Protein AF-A0A9E7A909-F1 (afdb_monomer)

Foldseek 3Di:
DDPVVLVVLLVVLLVLLVCLLPDPDPVRNLVSLVVNLVSCVVVVLVVLNVLSVVLNPDPDSVVSSVSSVVSNVPRSDSLQQQEEEEEALDPVLVVLLCVLQVVDRSHDDPYYHNALVVVVVCCVVVVGQEYEAEQDGPPHGVLNSLQVCLVPGHHAYEYEYQQQDPPHPVQVSCVVSPHQGYAYHQDCPPDPVSNVVSSVVVNVSRVVRNVVD

Secondary structure (DSSP, 8-state):
--HHHHHHHHHHHHHHHHHHHT-SSHHHHHHHHHHHHHHHHHTT-HHHHHHHHHHHT--SHHHHHHHHHHHHHS--SS---EEEEEE-S-HHHHHHHHHHHTTSTTEEEEEEESSHHHHHHHHHHH--SEEEE-SS-SSS-HHHHHHHHHHH--SEEEEEESS--TT-HHHHHHHHTT-SEEEE----TT-HHHHHHHHHHHHHHHHHHHH--

Mean predicted aligned error: 11.87 Å

Sequence (213 aa):
MDEELLAAFREEFAALCASLAVAEDMPVAQRLLAQLVAMAEGMEMAPLLARLRECQAEESLPALRDAIRALAEDEPTEARPIRTLIVDDSAMMRRLLRGILALDPRFSVVGEAVDGAMGLSAMAELQPDLTLLDLEMPVLDGMGFLAEWALSGHGQVVVVSSAAHPGSPAALEVLRRGAWAAVAKPSGALSPDLAERSGAEILATAREAVGAG

pLDDT: mean 87.67, std 11.71, range [42.94, 98.5]

Structure (mmCIF, N/CA/C/O backbone):
data_AF-A0A9E7A909-F1
#
_entry.id   AF-A0A9E7A909-F1
#
loop_
_atom_site.group_PDB
_atom_site.id
_atom_site.type_symbol
_atom_site.label_atom_id
_atom_site.label_alt_id
_atom_site.label_comp_id
_atom_site.label_asym_id
_atom_site.label_entity_id
_atom_site.label_seq_id
_atom_site.pdbx_PDB_ins_code
_atom_site.Cartn_x
_atom_site.Cartn_y
_atom_site.Cartn_z
_atom_site.occupancy
_atom_site.B_iso_or_equiv
_atom_site.auth_seq_id
_atom_site.auth_comp_id
_atom_site.auth_asym_id
_atom_site.auth_atom_id
_atom_site.pdbx_PDB_model_num
ATOM 1 N N . MET A 1 1 ? -9.289 -14.243 12.141 1.00 61.88 1 MET A N 1
ATOM 2 C CA . MET A 1 1 ? -10.548 -13.982 12.863 1.00 61.88 1 MET A CA 1
ATOM 3 C C . MET A 1 1 ? -11.681 -14.628 12.082 1.00 61.88 1 MET A C 1
ATOM 5 O O . MET A 1 1 ? -11.622 -14.585 10.861 1.00 61.88 1 MET A O 1
ATOM 9 N N . ASP A 1 2 ? -12.630 -15.286 12.747 1.00 73.44 2 ASP A N 1
ATOM 10 C CA . ASP A 1 2 ? -13.808 -15.846 12.065 1.00 73.44 2 ASP A CA 1
ATOM 11 C C . ASP A 1 2 ? -14.809 -14.722 11.732 1.00 73.44 2 ASP A C 1
ATOM 13 O O . ASP A 1 2 ? -14.889 -13.722 12.450 1.00 73.44 2 ASP A O 1
ATOM 17 N N . GLU A 1 3 ? -15.551 -14.872 10.639 1.00 72.44 3 GLU A N 1
ATOM 18 C CA . GLU A 1 3 ? -16.478 -13.883 10.082 1.00 72.44 3 GLU A CA 1
ATOM 19 C C . GLU A 1 3 ? -17.616 -13.547 11.059 1.00 72.44 3 GLU A C 1
ATOM 21 O O . GLU A 1 3 ? -18.027 -12.390 11.165 1.00 72.44 3 GLU A O 1
ATOM 26 N N . GLU A 1 4 ? -18.062 -14.537 11.838 1.00 78.88 4 GLU A N 1
ATOM 27 C CA . GLU A 1 4 ? -19.086 -14.376 12.877 1.00 78.88 4 GLU A CA 1
ATOM 28 C C . GLU A 1 4 ? -18.600 -13.486 14.033 1.00 78.88 4 GLU A C 1
ATOM 30 O O . GLU A 1 4 ? -19.320 -12.595 14.487 1.00 78.88 4 GLU A O 1
ATOM 35 N N 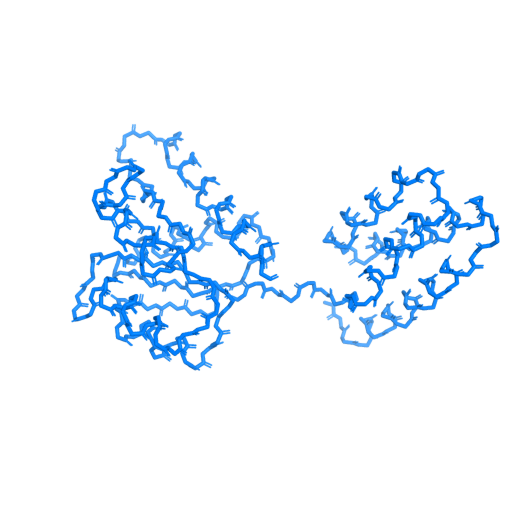. LEU A 1 5 ? -17.345 -13.660 14.461 1.00 81.44 5 LEU A N 1
ATOM 36 C CA . LEU A 1 5 ? -16.744 -12.853 15.526 1.00 81.44 5 LEU A CA 1
ATOM 37 C C . LEU A 1 5 ? -16.568 -11.393 15.085 1.00 81.44 5 LEU A C 1
ATOM 39 O O . LEU A 1 5 ? -16.834 -10.471 15.855 1.00 81.44 5 LEU A O 1
ATOM 43 N N . LEU A 1 6 ? -16.164 -11.178 13.831 1.00 79.50 6 LEU A N 1
ATOM 44 C CA . LEU A 1 6 ? -16.036 -9.838 13.264 1.00 79.50 6 LEU A CA 1
ATOM 45 C C . LEU A 1 6 ? -17.405 -9.156 13.103 1.00 79.50 6 LEU A C 1
ATOM 47 O O . LEU A 1 6 ? -17.522 -7.952 13.324 1.00 79.50 6 LEU A O 1
ATOM 51 N N . ALA A 1 7 ? -18.449 -9.906 12.739 1.00 80.00 7 ALA A N 1
ATOM 52 C CA . ALA A 1 7 ? -19.807 -9.377 12.658 1.00 80.00 7 ALA A CA 1
ATOM 53 C C . ALA A 1 7 ? -20.322 -8.904 14.026 1.00 80.00 7 ALA A C 1
ATOM 55 O O . ALA A 1 7 ? -20.819 -7.783 14.119 1.00 80.00 7 ALA A O 1
ATOM 56 N N . ALA A 1 8 ? -20.128 -9.707 15.077 1.00 85.88 8 ALA A N 1
ATOM 57 C CA . ALA A 1 8 ? -20.493 -9.334 16.443 1.00 85.88 8 ALA A CA 1
ATOM 58 C C . ALA A 1 8 ? -19.740 -8.078 16.914 1.00 85.88 8 ALA A C 1
ATOM 60 O O . ALA A 1 8 ? -20.343 -7.149 17.450 1.00 85.88 8 ALA A O 1
ATOM 61 N N . PHE A 1 9 ? -18.436 -8.006 16.636 1.00 88.81 9 PHE A N 1
ATOM 62 C CA . PHE A 1 9 ? -17.627 -6.830 16.945 1.00 88.81 9 PHE A CA 1
ATOM 63 C C . PHE A 1 9 ? -18.130 -5.563 16.235 1.00 88.81 9 PHE A C 1
ATOM 65 O O . PHE A 1 9 ? -18.232 -4.511 16.864 1.00 88.81 9 PHE A O 1
ATOM 72 N N . ARG A 1 10 ? -18.475 -5.646 14.941 1.00 85.50 10 ARG A N 1
ATOM 73 C CA . ARG A 1 10 ? -19.022 -4.507 14.178 1.00 85.50 10 ARG A CA 1
ATOM 74 C C . ARG A 1 10 ? -20.320 -3.980 14.784 1.00 85.50 10 ARG A C 1
ATOM 76 O O . ARG A 1 10 ? -20.494 -2.766 14.880 1.00 85.50 10 ARG A O 1
ATOM 83 N N . GLU A 1 11 ? -21.217 -4.877 15.182 1.00 87.75 11 GLU A N 1
ATOM 84 C CA . GLU A 1 11 ? -22.499 -4.508 15.786 1.00 87.75 11 GLU A CA 1
ATOM 85 C C . GLU A 1 11 ? -22.295 -3.776 17.120 1.00 87.75 11 GLU A C 1
ATOM 87 O O . GLU A 1 11 ? -22.843 -2.690 17.329 1.00 87.75 11 GLU A O 1
ATOM 92 N N . GLU A 1 12 ? -21.444 -4.321 17.992 1.00 91.88 12 GLU A N 1
ATOM 93 C CA . GLU A 1 12 ? -21.143 -3.719 19.293 1.00 91.88 12 GLU A CA 1
ATOM 94 C C . GLU A 1 12 ? -20.402 -2.377 19.151 1.00 91.88 12 GLU A C 1
ATOM 96 O O . GLU A 1 12 ? -20.739 -1.396 19.821 1.00 91.88 12 GLU A O 1
ATOM 101 N N . PHE A 1 13 ? -19.463 -2.286 18.206 1.00 91.81 13 PHE A N 1
ATOM 102 C CA . PHE A 1 13 ? -18.773 -1.044 17.864 1.00 91.81 13 PHE A CA 1
ATOM 103 C C . PHE A 1 13 ? -19.731 0.053 17.405 1.00 91.81 13 PHE A C 1
ATOM 105 O O . PHE A 1 13 ? -19.696 1.167 17.935 1.00 91.81 13 PHE A O 1
ATOM 112 N N . ALA A 1 14 ? -20.612 -0.255 16.453 1.00 89.31 14 ALA A N 1
ATOM 113 C CA . ALA A 1 14 ? -21.581 0.705 15.940 1.00 89.31 14 ALA A CA 1
ATOM 114 C C . ALA A 1 14 ? -22.512 1.213 17.055 1.00 89.31 14 ALA A C 1
ATOM 116 O O . ALA A 1 14 ? -22.785 2.415 17.138 1.00 89.31 14 ALA A O 1
ATOM 117 N N . ALA A 1 15 ? -22.949 0.327 17.956 1.00 92.00 15 ALA A N 1
ATOM 118 C CA . ALA A 1 15 ? -23.794 0.686 19.092 1.00 92.00 15 ALA A CA 1
ATOM 119 C C . ALA A 1 15 ? -23.091 1.633 20.085 1.00 92.00 15 ALA A C 1
ATOM 121 O O . ALA A 1 15 ? -23.690 2.614 20.548 1.00 92.00 15 ALA A O 1
ATOM 122 N N . LEU A 1 16 ? -21.816 1.381 20.392 1.00 94.50 16 LEU A N 1
ATOM 123 C CA . LEU A 1 16 ? -21.016 2.245 21.263 1.00 94.50 16 LEU A CA 1
ATOM 124 C C . LEU A 1 16 ? -20.749 3.614 20.625 1.00 94.50 16 LEU A C 1
ATOM 126 O O . LEU A 1 16 ? -20.934 4.637 21.288 1.00 94.50 16 LEU A O 1
ATOM 130 N N . CYS A 1 17 ? -20.398 3.657 19.337 1.00 93.00 17 CYS A N 1
ATOM 131 C CA . CYS A 1 17 ? -20.219 4.909 18.598 1.00 93.00 17 CYS A CA 1
ATOM 132 C C . CYS A 1 17 ? -21.507 5.743 18.562 1.00 93.00 17 CYS A C 1
ATOM 134 O O . CYS A 1 17 ? -21.471 6.943 18.838 1.00 93.00 17 CYS A O 1
ATOM 136 N N . ALA A 1 18 ? -22.659 5.114 18.304 1.00 91.44 18 ALA A N 1
ATOM 137 C CA . ALA A 1 18 ? -23.958 5.785 18.332 1.00 91.44 18 ALA A CA 1
ATOM 138 C C . ALA A 1 18 ? -24.285 6.355 19.724 1.00 91.44 18 ALA A C 1
ATOM 140 O O . ALA A 1 18 ? -24.761 7.485 19.836 1.00 91.44 18 ALA A O 1
ATOM 141 N N . SER A 1 19 ? -23.977 5.605 20.786 1.00 95.50 19 SER A N 1
ATOM 142 C CA . SER A 1 19 ? -24.165 6.051 22.173 1.00 95.50 19 SER A CA 1
ATOM 143 C C . SER A 1 19 ? -23.265 7.240 22.519 1.00 95.50 19 SER A C 1
ATOM 145 O O . SER A 1 19 ? -23.697 8.185 23.179 1.00 95.50 19 SER A O 1
ATOM 147 N N . LEU A 1 20 ? -22.018 7.225 22.046 1.00 94.12 20 LEU A N 1
ATOM 148 C CA . LEU A 1 20 ? -21.056 8.299 22.278 1.00 94.12 20 LEU A CA 1
ATOM 149 C C . LEU A 1 20 ? -21.445 9.570 21.510 1.00 94.12 20 LEU A C 1
ATOM 151 O O . LEU A 1 20 ? -21.401 10.666 22.070 1.00 94.12 20 LEU A O 1
ATOM 155 N N . ALA A 1 21 ? -21.934 9.432 20.275 1.00 90.44 21 ALA A N 1
ATOM 156 C CA . ALA A 1 21 ? -22.397 10.552 19.458 1.00 90.44 21 ALA A CA 1
ATOM 157 C C . ALA A 1 21 ? -23.488 11.400 20.146 1.00 90.44 21 ALA A C 1
ATOM 159 O O . ALA A 1 21 ? -23.577 12.606 19.903 1.00 90.44 21 ALA A O 1
ATOM 160 N N . VAL A 1 22 ? -24.285 10.796 21.036 1.00 93.50 22 VAL A N 1
ATOM 161 C CA . VAL A 1 22 ? -25.352 11.468 21.798 1.00 93.50 22 VAL A CA 1
ATOM 162 C C . VAL A 1 22 ? -25.014 11.705 23.276 1.00 93.50 22 VAL A C 1
ATOM 164 O O . VAL A 1 22 ? -25.855 12.219 24.008 1.00 93.50 22 VAL A O 1
ATOM 167 N N . ALA A 1 23 ? -23.798 11.383 23.730 1.00 95.00 23 ALA A N 1
ATOM 168 C CA . ALA A 1 23 ? -23.400 11.490 25.137 1.00 95.00 23 ALA A CA 1
ATOM 169 C C . ALA A 1 23 ? -23.565 12.917 25.688 1.00 95.00 23 ALA A C 1
ATOM 171 O O . ALA A 1 23 ? -23.078 13.869 25.085 1.00 95.00 23 ALA A O 1
ATOM 172 N N . GLU A 1 24 ? -24.227 13.075 26.834 1.00 92.31 24 GLU A N 1
ATOM 173 C CA . GLU A 1 24 ? -24.625 14.388 27.374 1.00 92.31 24 GLU A CA 1
ATOM 174 C C . GLU A 1 24 ? -23.456 15.208 27.946 1.00 92.31 24 GLU A C 1
ATOM 176 O O . GLU A 1 24 ? -23.497 16.439 27.926 1.00 92.31 24 GLU A O 1
ATOM 181 N N . ASP A 1 25 ? -22.403 14.537 28.422 1.00 96.38 25 ASP A N 1
ATOM 182 C CA . ASP A 1 25 ? -21.226 15.154 29.034 1.00 96.38 25 ASP A CA 1
ATOM 183 C C . ASP A 1 25 ? -19.919 14.393 28.719 1.00 96.38 25 ASP A C 1
ATOM 185 O O . ASP A 1 25 ? -19.929 13.240 28.272 1.00 96.38 25 ASP A O 1
ATOM 189 N N . MET A 1 26 ? -18.772 15.056 28.935 1.00 95.06 26 MET A N 1
ATOM 190 C CA . MET A 1 26 ? -17.445 14.465 28.704 1.00 95.06 26 MET A CA 1
ATOM 191 C C . MET A 1 26 ? -17.189 13.202 29.544 1.00 95.06 26 MET A C 1
ATOM 193 O O . MET A 1 26 ? -16.697 12.230 28.977 1.00 95.06 26 MET A O 1
ATOM 197 N N . PRO A 1 27 ? -17.514 13.144 30.852 1.00 96.06 27 PRO A N 1
ATOM 198 C CA . PRO A 1 27 ? -17.353 11.917 31.632 1.00 96.06 27 PRO A CA 1
ATOM 199 C C . PRO A 1 27 ? -18.096 10.698 31.065 1.00 96.06 27 PRO A C 1
ATOM 201 O O . PRO A 1 27 ? -17.562 9.589 31.102 1.00 96.06 27 PRO A O 1
ATOM 204 N N . VAL A 1 28 ? -19.322 10.867 30.558 1.00 96.06 28 VAL A N 1
ATOM 205 C CA . VAL A 1 28 ? -20.073 9.804 29.873 1.00 96.06 28 VAL A CA 1
ATOM 206 C C . VAL A 1 28 ? -19.354 9.406 28.587 1.00 96.06 28 VAL A C 1
ATOM 208 O O . VAL A 1 28 ? -19.095 8.218 28.387 1.00 96.06 28 VAL A O 1
ATOM 211 N N . ALA A 1 29 ? -18.975 10.380 27.758 1.00 96.19 29 ALA A N 1
ATOM 212 C CA . ALA A 1 29 ? -18.288 10.124 26.495 1.00 96.19 29 ALA A CA 1
ATOM 213 C C . ALA A 1 29 ? -16.942 9.402 26.694 1.00 96.19 29 ALA A C 1
ATOM 215 O O . ALA A 1 29 ? -16.653 8.437 25.994 1.00 96.19 29 ALA A O 1
ATOM 216 N N . GLN A 1 30 ? -16.158 9.790 27.703 1.00 94.50 30 GLN A N 1
ATOM 217 C CA . GLN A 1 30 ? -14.882 9.155 28.045 1.00 94.50 30 GLN A CA 1
ATOM 218 C C . GLN A 1 30 ? -15.047 7.703 28.507 1.00 94.50 30 GLN A C 1
ATOM 220 O O . GLN A 1 30 ? -14.223 6.858 28.160 1.00 94.50 30 GLN A O 1
ATOM 225 N N . ARG A 1 31 ? -16.112 7.379 29.258 1.00 96.38 31 ARG A N 1
ATOM 226 C CA . ARG A 1 31 ? -16.403 5.985 29.640 1.00 96.38 31 ARG A CA 1
ATOM 227 C C . ARG A 1 31 ? -16.746 5.125 28.425 1.00 96.38 31 ARG A C 1
ATOM 229 O O . ARG A 1 31 ? -16.231 4.017 28.320 1.00 96.38 31 ARG A O 1
ATOM 236 N N . LEU A 1 32 ? -17.575 5.639 27.516 1.00 96.81 32 LEU A N 1
ATOM 237 C CA . LEU A 1 32 ? -17.929 4.949 26.270 1.00 96.81 32 LEU A CA 1
ATOM 238 C C . LEU A 1 32 ? -16.702 4.772 25.363 1.00 96.81 32 LEU A C 1
ATOM 240 O O . LEU A 1 32 ? -16.477 3.694 24.820 1.00 96.81 32 LEU A O 1
ATOM 244 N N . LEU A 1 33 ? -15.852 5.796 25.264 1.00 95.50 33 LEU A N 1
ATOM 245 C CA . LEU A 1 33 ? -14.598 5.726 24.517 1.00 95.50 33 LEU A CA 1
ATOM 246 C C . LEU A 1 33 ? -13.636 4.681 25.100 1.00 95.50 33 LEU A C 1
ATOM 248 O O . LEU A 1 33 ? -13.013 3.930 24.356 1.00 95.50 33 LEU A O 1
ATOM 252 N N . ALA A 1 34 ? -13.537 4.588 26.428 1.00 95.50 34 ALA A N 1
ATOM 253 C CA . ALA A 1 34 ? -12.734 3.558 27.082 1.00 95.50 34 ALA A CA 1
ATOM 254 C C . ALA A 1 34 ? -13.255 2.137 26.793 1.00 95.50 34 ALA A C 1
ATOM 256 O O . ALA A 1 34 ? -12.450 1.221 26.633 1.00 95.50 34 ALA A O 1
ATOM 257 N N . GLN A 1 35 ? -14.576 1.951 26.677 1.00 96.19 35 GLN A N 1
ATOM 258 C CA . GLN A 1 35 ? -15.166 0.671 26.263 1.00 96.19 35 GLN A CA 1
ATOM 259 C C . GLN A 1 35 ? -14.800 0.317 24.817 1.00 96.19 35 GLN A C 1
ATOM 261 O O . GLN A 1 35 ? -14.375 -0.810 24.571 1.00 96.19 35 GLN A O 1
ATOM 266 N N . LEU A 1 36 ? -14.885 1.278 23.888 1.00 94.00 36 LEU A N 1
ATOM 267 C CA . LEU A 1 36 ? -14.441 1.091 22.499 1.00 94.00 36 LEU A CA 1
ATOM 268 C C . LEU A 1 36 ? -12.973 0.654 22.423 1.00 94.00 36 LEU A C 1
ATOM 270 O O . LEU A 1 36 ? -12.643 -0.273 21.686 1.00 94.00 36 LEU A O 1
ATOM 274 N N . VAL A 1 37 ? -12.099 1.291 23.209 1.00 94.25 37 VAL A N 1
ATOM 275 C CA . VAL A 1 37 ? -10.673 0.936 23.272 1.00 94.25 37 VAL A CA 1
ATOM 276 C C . VAL A 1 37 ? -10.476 -0.479 23.798 1.00 94.25 37 VAL A C 1
ATOM 278 O O . VAL A 1 37 ? -9.830 -1.273 23.124 1.00 94.25 37 VAL A O 1
ATOM 281 N N . ALA A 1 38 ? -11.070 -0.826 24.942 1.00 94.56 38 ALA A N 1
ATOM 282 C CA . ALA A 1 38 ? -10.931 -2.162 25.524 1.00 94.56 38 ALA A CA 1
ATOM 283 C C . ALA A 1 38 ? -11.421 -3.267 24.570 1.00 94.56 38 ALA A C 1
ATOM 285 O O . ALA A 1 38 ? -10.809 -4.329 24.462 1.00 94.56 38 ALA A O 1
ATOM 286 N N . MET A 1 39 ? -12.507 -3.001 23.843 1.00 92.38 39 MET A N 1
ATOM 287 C CA . MET A 1 39 ? -13.050 -3.916 22.845 1.00 92.38 39 MET A CA 1
ATOM 288 C C . MET A 1 39 ? -12.101 -4.081 21.647 1.00 92.38 39 MET A C 1
ATOM 290 O O . MET A 1 39 ? -11.828 -5.203 21.229 1.00 92.38 39 MET A O 1
ATOM 294 N N . ALA A 1 40 ? -11.538 -2.985 21.125 1.00 90.31 40 ALA A N 1
ATOM 295 C CA . ALA A 1 40 ? -10.546 -3.032 20.050 1.00 90.31 40 ALA A CA 1
ATOM 296 C C . ALA A 1 40 ? -9.227 -3.706 20.483 1.00 90.31 40 ALA A C 1
ATOM 298 O O . ALA A 1 40 ? -8.601 -4.392 19.675 1.00 90.31 40 ALA A O 1
ATOM 299 N N . GLU A 1 41 ? -8.815 -3.552 21.747 1.00 91.12 41 GLU A N 1
ATOM 300 C CA . GLU A 1 41 ? -7.655 -4.241 22.333 1.00 91.12 41 GLU A CA 1
ATOM 301 C C . GLU A 1 41 ? -7.886 -5.749 22.426 1.00 91.12 41 GLU A C 1
ATOM 303 O O . GLU A 1 41 ? -7.014 -6.518 22.027 1.00 91.12 41 GLU A O 1
ATOM 308 N N . GLY A 1 42 ? -9.069 -6.177 22.884 1.00 89.50 42 GLY A N 1
ATOM 309 C CA . GLY A 1 42 ? -9.438 -7.594 22.954 1.00 89.50 42 GLY A CA 1
ATOM 310 C C . GLY A 1 42 ? -9.460 -8.296 21.592 1.00 89.50 42 GLY A C 1
ATOM 311 O O . GLY A 1 42 ? -9.306 -9.513 21.529 1.00 89.50 42 GLY A O 1
ATOM 312 N N . MET A 1 43 ? -9.607 -7.520 20.517 1.00 85.75 43 MET A N 1
ATOM 313 C CA . MET A 1 43 ? -9.602 -7.976 19.126 1.00 85.75 43 MET A CA 1
ATOM 314 C C . MET A 1 43 ? -8.263 -7.743 18.411 1.00 85.75 43 MET A C 1
ATOM 316 O O . MET A 1 43 ? -8.154 -8.021 17.220 1.00 85.75 43 MET A O 1
ATOM 320 N N . GLU A 1 44 ? -7.256 -7.205 19.106 1.00 85.31 44 GLU A N 1
ATOM 321 C CA . GLU A 1 44 ? -5.939 -6.862 18.548 1.00 85.31 44 GLU A CA 1
ATOM 322 C C . GLU A 1 44 ? -6.006 -5.931 17.310 1.00 85.31 44 GLU A C 1
ATOM 324 O O . GLU A 1 44 ? -5.159 -5.971 16.415 1.00 85.31 44 GLU A O 1
ATOM 329 N N . MET A 1 45 ? -6.997 -5.031 17.260 1.00 80.69 45 MET A N 1
ATOM 330 C CA . MET A 1 45 ? -7.288 -4.162 16.108 1.00 80.69 45 MET A CA 1
ATOM 331 C C . MET A 1 45 ? -6.384 -2.920 16.069 1.00 80.69 45 MET A C 1
ATOM 333 O O . MET A 1 45 ? -6.828 -1.787 16.270 1.00 80.69 45 MET A O 1
ATOM 337 N N . ALA A 1 46 ? -5.092 -3.117 15.794 1.00 79.44 46 ALA A N 1
ATOM 338 C CA . ALA A 1 46 ? -4.075 -2.059 15.847 1.00 79.44 46 ALA A CA 1
ATOM 339 C C . ALA A 1 46 ? -4.418 -0.763 15.067 1.00 79.44 46 ALA A C 1
ATOM 341 O O . ALA A 1 46 ? -4.215 0.318 15.629 1.00 79.44 46 ALA A O 1
ATOM 342 N N . PRO A 1 47 ? -4.969 -0.807 13.832 1.00 77.62 47 PRO A N 1
ATOM 343 C CA . PRO A 1 47 ? -5.349 0.411 13.109 1.00 77.62 47 PRO A CA 1
ATOM 344 C C . PRO A 1 47 ? -6.465 1.196 13.807 1.00 77.62 47 PRO A C 1
ATOM 346 O O . PRO A 1 47 ? -6.398 2.420 13.911 1.00 77.62 47 PRO A O 1
ATOM 349 N N . LEU A 1 48 ? -7.467 0.492 14.334 1.00 85.38 48 LEU A N 1
ATOM 350 C CA . LEU A 1 48 ? -8.575 1.102 15.061 1.00 85.38 48 LEU A CA 1
ATOM 351 C C . LEU A 1 48 ? -8.102 1.710 16.388 1.00 85.38 48 LEU A C 1
ATOM 353 O O . LEU A 1 48 ? -8.498 2.819 16.738 1.00 85.38 48 LEU A O 1
ATOM 357 N N . LEU A 1 49 ? -7.194 1.026 17.092 1.00 87.56 49 LEU A N 1
ATOM 358 C CA . LEU A 1 49 ? -6.588 1.529 18.327 1.00 87.56 49 LEU A CA 1
ATOM 359 C C . LEU A 1 49 ? -5.816 2.834 18.119 1.00 87.56 49 LEU A C 1
ATOM 361 O O . LEU A 1 49 ? -5.844 3.697 18.995 1.00 87.56 49 LEU A O 1
ATOM 365 N N . ALA A 1 50 ? -5.138 3.004 16.981 1.00 82.75 50 ALA A N 1
ATOM 366 C CA . ALA A 1 50 ? -4.456 4.257 16.663 1.00 82.75 50 ALA A CA 1
ATOM 367 C C . ALA A 1 50 ? -5.448 5.430 16.568 1.00 82.75 50 ALA A C 1
ATOM 369 O O . ALA A 1 50 ? -5.255 6.446 17.230 1.00 82.75 50 ALA A O 1
ATOM 370 N N . ARG A 1 51 ? -6.557 5.246 15.843 1.00 87.06 51 ARG A N 1
ATOM 371 C CA . ARG A 1 51 ? -7.598 6.274 15.679 1.00 87.06 51 ARG A CA 1
ATOM 372 C C . ARG A 1 51 ? -8.351 6.575 16.976 1.00 87.06 51 ARG A C 1
ATOM 374 O O . ARG A 1 51 ? -8.655 7.725 17.280 1.00 87.06 51 ARG A O 1
ATOM 381 N N . LEU A 1 52 ? -8.625 5.551 17.785 1.00 91.50 52 LEU A N 1
ATOM 382 C CA . LEU A 1 52 ? -9.265 5.733 19.089 1.00 91.50 52 LEU A CA 1
ATOM 383 C C . LEU A 1 52 ? -8.384 6.538 20.060 1.00 91.50 52 LEU A C 1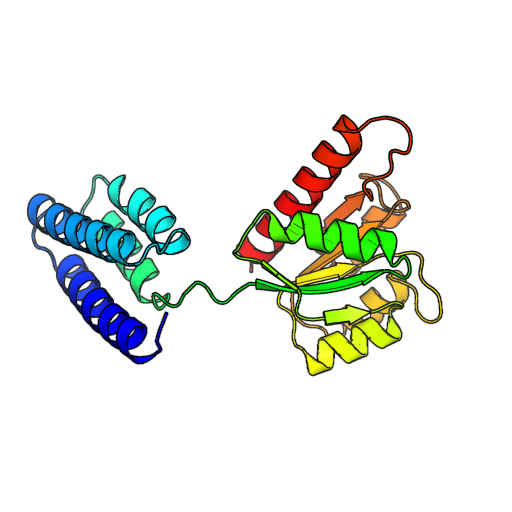
ATOM 385 O O . LEU A 1 52 ? -8.914 7.315 20.852 1.00 91.50 52 LEU A O 1
ATOM 389 N N . ARG A 1 53 ? -7.052 6.404 19.990 1.00 89.06 53 ARG A N 1
ATOM 390 C CA . ARG A 1 53 ? -6.120 7.219 20.794 1.00 89.06 53 ARG A CA 1
ATOM 391 C C . ARG A 1 53 ? -6.151 8.696 20.409 1.00 89.06 53 ARG A C 1
ATOM 393 O O . ARG A 1 53 ? -6.038 9.540 21.291 1.00 89.06 53 ARG A O 1
ATOM 400 N N . GLU A 1 54 ? -6.334 9.012 19.130 1.00 87.38 54 GLU A N 1
ATOM 401 C CA . GLU A 1 54 ? -6.543 10.395 18.679 1.00 87.38 54 GLU A CA 1
ATOM 402 C C . GLU A 1 54 ? -7.841 10.957 19.273 1.00 87.38 54 GLU A C 1
ATOM 404 O O . GLU A 1 54 ? -7.826 12.032 19.865 1.00 87.38 54 GLU A O 1
ATOM 409 N N . CYS A 1 55 ? -8.930 10.177 19.253 1.00 91.19 55 CYS A N 1
ATOM 410 C CA . CYS A 1 55 ? -10.194 10.564 19.890 1.00 91.19 55 CYS A CA 1
ATOM 411 C C . CYS A 1 55 ? -10.040 10.808 21.405 1.00 91.19 55 CYS A C 1
ATOM 413 O O . CYS A 1 55 ? -10.692 11.685 21.962 1.00 91.19 55 CYS A O 1
ATOM 415 N N . GLN A 1 56 ? -9.179 10.049 22.096 1.00 91.62 56 GLN A N 1
ATOM 416 C CA . GLN A 1 56 ? -8.930 10.225 23.535 1.00 91.62 56 GLN A CA 1
ATOM 417 C C . GLN A 1 56 ? -8.240 11.549 23.881 1.00 91.62 56 GLN A C 1
ATOM 419 O O . GLN A 1 56 ? -8.328 11.984 25.030 1.00 91.62 56 GLN A O 1
ATOM 424 N N . ALA A 1 57 ? -7.557 12.176 22.921 1.00 89.00 57 ALA A N 1
ATOM 425 C CA . ALA A 1 57 ? -6.910 13.467 23.113 1.00 89.00 57 ALA A CA 1
ATOM 426 C C . ALA A 1 57 ? -7.897 14.647 23.047 1.00 89.00 57 ALA A C 1
ATOM 428 O O . ALA A 1 57 ? -7.522 15.767 23.389 1.00 89.00 57 ALA A O 1
ATOM 429 N N . GLU A 1 58 ? -9.145 14.415 22.629 1.00 93.00 58 GLU A N 1
ATOM 430 C CA . GLU A 1 58 ? -10.139 15.474 22.481 1.00 93.00 58 GLU A CA 1
ATOM 431 C C . GLU A 1 58 ? -10.639 16.002 23.832 1.00 93.00 58 GLU A C 1
ATOM 433 O O . GLU A 1 58 ? -11.164 15.272 24.677 1.00 93.00 58 GLU A O 1
ATOM 438 N N . GLU A 1 59 ? -10.534 17.320 24.016 1.00 92.06 59 GLU A N 1
ATOM 439 C CA . GLU A 1 59 ? -10.915 18.005 25.260 1.00 92.06 59 GLU A CA 1
ATOM 440 C C . GLU A 1 59 ? -12.354 18.550 25.235 1.00 92.06 59 GLU A C 1
ATOM 442 O O . GLU A 1 59 ? -12.855 19.050 26.246 1.00 92.06 59 GLU A O 1
ATOM 447 N N . SER A 1 60 ? -13.045 18.463 24.091 1.00 95.69 60 SER A N 1
ATOM 448 C CA . SER A 1 60 ? -14.404 18.987 23.919 1.00 95.69 60 SER A CA 1
ATOM 449 C C . SER A 1 60 ? -15.363 17.956 23.328 1.00 95.69 60 SER A C 1
ATOM 451 O O . SER A 1 60 ? -15.022 17.215 22.407 1.00 95.69 60 SER A O 1
ATOM 453 N N . LEU A 1 61 ? -16.607 17.954 23.821 1.00 94.81 61 LEU A N 1
ATOM 454 C CA . LEU A 1 61 ? -17.653 17.056 23.325 1.00 94.81 61 LEU A CA 1
ATOM 455 C C . LEU A 1 61 ? -17.942 17.204 21.823 1.00 94.81 61 LEU A C 1
ATOM 457 O O . LEU A 1 61 ? -18.120 16.176 21.178 1.00 94.81 61 LEU A O 1
ATOM 461 N N . PRO A 1 62 ? -18.032 18.419 21.241 1.00 95.19 62 PRO A N 1
ATOM 462 C CA . PRO A 1 62 ? -18.268 18.556 19.806 1.00 95.19 62 PRO A CA 1
ATOM 463 C C . PRO A 1 62 ? -17.166 17.904 18.967 1.00 95.19 62 PRO A C 1
ATOM 465 O O . PRO A 1 62 ? -17.483 17.096 18.101 1.00 95.19 62 PRO A O 1
ATOM 468 N N . ALA A 1 63 ? -15.895 18.176 19.282 1.00 91.81 63 ALA A N 1
ATOM 469 C CA . ALA A 1 63 ? -14.765 17.611 18.546 1.00 91.81 63 ALA A CA 1
ATOM 470 C C . ALA A 1 63 ? -14.712 16.082 18.672 1.00 91.81 63 ALA A C 1
ATOM 472 O O . ALA A 1 63 ? -14.614 15.379 17.671 1.00 91.81 63 ALA A O 1
ATOM 473 N N . LEU A 1 64 ? -14.905 15.558 19.887 1.00 95.19 64 LEU A N 1
ATOM 474 C CA . LEU A 1 64 ? -14.976 14.118 20.119 1.00 95.19 64 LEU A CA 1
ATOM 475 C C . LEU A 1 64 ? -16.131 13.459 19.341 1.00 95.19 64 LEU A C 1
ATOM 477 O O . LEU A 1 64 ? -15.964 12.380 18.779 1.00 95.19 64 LEU A O 1
ATOM 481 N N . ARG A 1 65 ? -17.310 14.090 19.284 1.00 93.81 65 ARG A N 1
ATOM 482 C CA . ARG A 1 65 ? -18.456 13.563 18.522 1.00 93.81 65 ARG A CA 1
ATOM 483 C C . ARG A 1 65 ? -18.190 13.541 17.023 1.00 93.81 65 ARG A C 1
ATOM 485 O O . ARG A 1 65 ? -18.581 12.575 16.372 1.00 93.81 65 ARG A O 1
ATOM 492 N N . ASP A 1 66 ? -17.553 14.576 16.487 1.00 90.25 66 ASP A N 1
ATOM 493 C CA . ASP A 1 66 ? -17.188 14.627 15.071 1.00 90.25 66 ASP A CA 1
ATOM 494 C C . ASP A 1 66 ? -16.139 13.554 14.744 1.00 90.25 66 ASP A C 1
ATOM 496 O O . ASP A 1 66 ? -16.313 12.808 13.780 1.00 90.25 66 ASP A O 1
ATOM 500 N N . ALA A 1 67 ? -15.126 13.385 15.602 1.00 87.69 67 ALA A N 1
ATOM 501 C CA . ALA A 1 67 ? -14.121 12.331 15.471 1.00 87.69 67 ALA A CA 1
ATOM 502 C C . ALA A 1 67 ? -14.744 10.924 15.510 1.00 87.69 67 ALA A C 1
ATOM 504 O O . ALA A 1 67 ? -14.429 10.081 14.674 1.00 87.69 67 ALA A O 1
ATOM 505 N N . ILE A 1 68 ? -15.678 10.674 16.433 1.00 90.75 68 ILE A N 1
ATOM 506 C CA . ILE A 1 68 ? -16.355 9.376 16.551 1.00 90.75 68 ILE A CA 1
ATOM 507 C C . ILE A 1 68 ? -17.327 9.123 15.403 1.00 90.75 68 ILE A C 1
ATOM 509 O O . ILE A 1 68 ? -17.465 7.982 14.970 1.00 90.75 68 ILE A O 1
ATOM 513 N N . ARG A 1 69 ? -17.974 10.161 14.862 1.00 87.44 69 ARG A N 1
ATOM 514 C CA . ARG A 1 69 ? -18.785 10.014 13.650 1.00 87.44 69 ARG A CA 1
ATOM 515 C C . ARG A 1 69 ? -17.917 9.609 12.463 1.00 87.44 69 ARG A C 1
ATOM 517 O O . ARG A 1 69 ? -18.245 8.624 11.815 1.00 87.44 69 ARG A O 1
ATOM 524 N N . ALA A 1 70 ? -16.797 10.296 12.243 1.00 82.38 70 ALA A N 1
ATOM 525 C CA . ALA A 1 70 ? -15.839 9.929 11.200 1.00 82.38 70 ALA A CA 1
ATOM 526 C C . ALA A 1 70 ? -15.296 8.502 11.403 1.00 82.38 70 ALA A C 1
ATOM 528 O O . ALA A 1 70 ? -15.133 7.746 10.451 1.00 82.38 70 ALA A O 1
ATOM 529 N N . LEU A 1 71 ? -15.070 8.105 12.659 1.00 83.44 71 LEU A N 1
ATOM 530 C CA . LEU A 1 71 ? -14.657 6.750 13.018 1.00 83.44 71 LEU A CA 1
ATOM 531 C C . LEU A 1 71 ? -15.739 5.690 12.757 1.00 83.44 71 LEU A C 1
ATOM 533 O O . LEU A 1 71 ? -15.392 4.541 12.536 1.00 83.44 71 LEU A O 1
ATOM 537 N N . ALA A 1 72 ? -17.023 6.042 12.839 1.00 82.12 72 ALA A N 1
ATOM 538 C CA . ALA A 1 72 ? -18.143 5.123 12.631 1.00 82.12 72 ALA A CA 1
ATOM 539 C C . ALA A 1 72 ? -18.590 5.032 11.165 1.00 82.12 72 ALA A C 1
ATOM 541 O O . ALA A 1 72 ? -19.136 4.008 10.760 1.00 82.12 72 ALA A O 1
ATOM 542 N N . GLU A 1 73 ? -18.398 6.105 10.392 1.00 75.88 73 GLU A N 1
ATOM 543 C CA . GLU A 1 73 ? -18.609 6.130 8.939 1.00 75.88 73 GLU A CA 1
ATOM 544 C C . GLU A 1 73 ? -17.592 5.241 8.217 1.00 75.88 73 GLU A C 1
ATOM 546 O O . GLU A 1 73 ? -17.942 4.546 7.263 1.00 75.88 73 GLU A O 1
ATOM 551 N N . ASP A 1 74 ? -16.364 5.194 8.729 1.00 64.75 74 ASP A N 1
ATOM 552 C CA . ASP A 1 74 ? -15.430 4.129 8.406 1.00 64.75 74 ASP A CA 1
ATOM 553 C C . ASP A 1 74 ? -15.839 2.872 9.181 1.00 64.75 74 ASP A C 1
ATOM 555 O O . ASP A 1 74 ? -15.572 2.769 10.377 1.00 64.75 74 ASP A O 1
ATOM 559 N N . GLU A 1 75 ? -16.496 1.899 8.537 1.00 56.19 75 GLU A N 1
ATOM 560 C CA . GLU A 1 75 ? -16.765 0.609 9.188 1.00 56.19 75 GLU A CA 1
ATOM 561 C C . GLU A 1 75 ? -15.483 0.104 9.880 1.00 56.19 75 GLU A C 1
ATOM 563 O O . GLU A 1 75 ? -14.405 0.133 9.269 1.00 56.19 75 GLU A O 1
ATOM 568 N N . PRO A 1 76 ? -15.561 -0.426 11.118 1.00 52.31 76 PRO A N 1
ATOM 569 C CA . PRO A 1 76 ? -14.430 -1.053 11.794 1.00 52.31 76 PRO A CA 1
ATOM 570 C C . PRO A 1 76 ? -14.171 -2.437 11.171 1.00 52.31 76 PRO A C 1
ATOM 572 O O . PRO A 1 76 ? -14.073 -3.462 11.838 1.00 52.31 76 PRO A O 1
ATOM 575 N N . THR A 1 77 ? -14.124 -2.494 9.848 1.00 45.31 77 THR A N 1
ATOM 576 C CA . THR A 1 77 ? -13.409 -3.509 9.103 1.00 45.31 77 THR A CA 1
ATOM 577 C C . THR A 1 77 ? -11.950 -3.468 9.539 1.00 45.31 77 THR A C 1
ATOM 579 O O . THR A 1 77 ? -11.397 -2.389 9.769 1.00 45.31 77 THR A O 1
ATOM 582 N N . GLU A 1 78 ? -11.299 -4.632 9.646 1.00 51.25 78 GLU A N 1
ATOM 583 C CA . GLU A 1 78 ? -9.850 -4.686 9.437 1.00 51.25 78 GLU A CA 1
ATOM 584 C C . GLU A 1 78 ? -9.581 -3.778 8.239 1.00 51.25 78 GLU A C 1
ATOM 586 O O . GLU A 1 78 ? -10.136 -4.053 7.174 1.00 51.25 78 GLU A O 1
ATOM 591 N N . ALA A 1 79 ? -8.909 -2.633 8.443 1.00 54.94 79 ALA A N 1
ATOM 592 C CA . ALA A 1 79 ? -8.746 -1.632 7.393 1.00 54.94 79 ALA A CA 1
ATOM 593 C C . ALA A 1 79 ? -8.329 -2.391 6.141 1.00 54.94 79 ALA A C 1
ATOM 595 O O . ALA A 1 79 ? -7.307 -3.085 6.203 1.00 54.94 79 ALA A O 1
ATOM 596 N N . ARG A 1 80 ? -9.185 -2.391 5.099 1.00 65.81 80 ARG A N 1
ATOM 597 C CA . ARG A 1 80 ? -9.008 -3.324 3.982 1.00 65.81 80 ARG A CA 1
ATOM 598 C C . ARG A 1 80 ? -7.546 -3.199 3.554 1.00 65.81 80 ARG A C 1
ATOM 600 O O . ARG A 1 80 ? -7.100 -2.062 3.368 1.00 65.81 80 ARG A O 1
ATOM 607 N N . PRO A 1 81 ? -6.779 -4.298 3.491 1.00 80.44 81 PRO A N 1
ATOM 608 C CA . PRO A 1 81 ? -5.361 -4.175 3.222 1.00 80.44 81 PRO A CA 1
ATOM 609 C C . PRO A 1 81 ? -5.179 -3.395 1.924 1.00 80.44 81 PRO A C 1
ATOM 611 O O . PRO A 1 81 ? -5.783 -3.756 0.917 1.00 80.44 81 PRO A O 1
ATOM 614 N N . ILE A 1 82 ? -4.398 -2.320 1.967 1.00 91.25 82 ILE A N 1
ATOM 615 C CA . ILE A 1 82 ? -4.052 -1.481 0.826 1.00 91.25 82 ILE A CA 1
ATOM 616 C C . ILE A 1 82 ? -3.458 -2.399 -0.229 1.00 91.25 82 ILE A C 1
ATOM 618 O O . ILE A 1 82 ? -2.401 -3.006 -0.033 1.00 91.25 82 ILE A O 1
ATOM 622 N N . ARG A 1 83 ? -4.184 -2.544 -1.330 1.00 94.19 83 ARG A N 1
ATOM 623 C CA . ARG A 1 83 ? -3.893 -3.530 -2.361 1.00 94.19 83 ARG A CA 1
ATOM 624 C C . ARG A 1 83 ? -2.797 -2.968 -3.245 1.00 94.19 83 ARG A C 1
ATOM 626 O O . ARG A 1 83 ? -3.043 -2.060 -4.032 1.00 94.19 83 ARG A O 1
ATOM 633 N N . THR A 1 84 ? -1.593 -3.506 -3.122 1.00 97.25 84 THR A N 1
ATOM 634 C CA . THR A 1 84 ? -0.415 -2.994 -3.821 1.00 97.25 84 THR A CA 1
ATOM 635 C C . THR A 1 84 ? -0.010 -3.906 -4.971 1.00 97.25 84 THR A C 1
ATOM 637 O O . THR A 1 84 ? 0.168 -5.112 -4.793 1.00 97.25 84 THR A O 1
ATOM 640 N N . LEU A 1 85 ? 0.178 -3.328 -6.151 1.00 98.44 85 LEU A N 1
ATOM 641 C CA . LEU A 1 85 ? 0.810 -3.964 -7.304 1.00 98.44 85 LEU A CA 1
ATOM 642 C C . LEU A 1 85 ? 2.289 -3.554 -7.363 1.00 98.44 85 LEU A C 1
ATOM 644 O O . LEU A 1 85 ? 2.618 -2.387 -7.159 1.00 98.44 85 LEU A O 1
ATOM 648 N N . ILE A 1 86 ? 3.187 -4.497 -7.656 1.00 98.50 86 ILE A N 1
ATOM 649 C CA . ILE A 1 86 ? 4.607 -4.201 -7.904 1.00 98.50 86 ILE A CA 1
ATOM 650 C C . ILE A 1 86 ? 4.929 -4.489 -9.371 1.00 98.50 86 ILE A C 1
ATOM 652 O O . ILE A 1 86 ? 4.708 -5.603 -9.844 1.00 98.50 86 ILE A O 1
ATOM 656 N N . VAL A 1 87 ? 5.491 -3.513 -10.081 1.00 98.19 87 VAL A N 1
ATOM 657 C CA . VAL A 1 87 ? 5.870 -3.627 -11.495 1.00 98.19 87 VAL A CA 1
ATOM 658 C C . VAL A 1 87 ? 7.357 -3.299 -11.628 1.00 98.19 87 VAL A C 1
ATOM 660 O O . VAL A 1 87 ? 7.746 -2.138 -11.546 1.00 98.19 87 VAL A O 1
ATOM 663 N N . ASP A 1 88 ? 8.187 -4.333 -11.763 1.00 97.06 88 ASP A N 1
ATOM 664 C CA . ASP A 1 88 ? 9.651 -4.221 -11.860 1.00 97.06 88 ASP A CA 1
ATOM 665 C C . ASP A 1 88 ? 10.210 -5.497 -12.515 1.00 97.06 88 ASP A C 1
ATOM 667 O O . ASP A 1 88 ? 9.808 -6.608 -12.150 1.00 97.06 88 ASP A O 1
ATOM 671 N N . ASP A 1 89 ? 11.132 -5.379 -13.470 1.00 96.31 89 ASP A N 1
ATOM 672 C CA . ASP A 1 89 ? 11.694 -6.522 -14.203 1.00 96.31 89 ASP A CA 1
ATOM 673 C C . ASP A 1 89 ? 12.651 -7.370 -13.333 1.00 96.31 89 ASP A C 1
ATOM 675 O O . ASP A 1 89 ? 12.760 -8.595 -13.490 1.00 96.31 89 ASP A O 1
ATOM 679 N N . SER A 1 90 ? 13.256 -6.766 -12.309 1.00 94.94 90 SER A N 1
ATOM 680 C CA . SER A 1 90 ? 14.168 -7.405 -11.372 1.00 94.94 90 SER A CA 1
ATOM 681 C C . SER A 1 90 ? 13.424 -8.192 -10.296 1.00 94.94 90 SER A C 1
ATOM 683 O O . SER A 1 90 ? 12.880 -7.664 -9.322 1.00 94.94 90 SER A O 1
ATOM 685 N N . ALA A 1 91 ? 13.507 -9.522 -10.383 1.00 94.38 91 ALA A N 1
ATOM 686 C CA . ALA A 1 91 ? 12.972 -10.417 -9.353 1.00 94.38 91 ALA A CA 1
ATOM 687 C C . ALA A 1 91 ? 13.554 -10.143 -7.952 1.00 94.38 91 ALA A C 1
ATOM 689 O O . ALA A 1 91 ? 12.885 -10.379 -6.944 1.00 94.38 91 ALA A O 1
ATOM 690 N N . MET A 1 92 ? 14.798 -9.655 -7.875 1.00 92.38 92 MET A N 1
ATOM 691 C CA . MET A 1 92 ? 15.415 -9.240 -6.616 1.00 92.38 92 MET A CA 1
ATOM 692 C C . MET A 1 92 ? 14.727 -7.993 -6.053 1.00 92.38 92 MET A C 1
ATOM 694 O O . MET A 1 92 ? 14.407 -7.974 -4.865 1.00 92.38 92 MET A O 1
ATOM 698 N N . MET A 1 93 ? 14.465 -6.989 -6.896 1.00 92.06 93 MET A N 1
ATOM 699 C CA . MET A 1 93 ? 13.806 -5.757 -6.469 1.00 92.06 93 MET A CA 1
ATOM 700 C C . MET A 1 93 ? 12.369 -6.023 -6.023 1.00 92.06 93 MET A C 1
ATOM 702 O O . MET A 1 93 ? 11.992 -5.594 -4.939 1.00 92.06 93 MET A O 1
ATOM 706 N N . ARG A 1 94 ? 11.598 -6.840 -6.754 1.00 95.50 94 ARG A N 1
ATOM 707 C CA . ARG A 1 94 ? 10.241 -7.226 -6.320 1.00 95.50 94 ARG A CA 1
ATOM 708 C C . ARG A 1 94 ? 10.222 -7.910 -4.953 1.00 95.50 94 ARG A C 1
ATOM 710 O O . ARG A 1 94 ? 9.391 -7.585 -4.110 1.00 95.50 94 ARG A O 1
ATOM 717 N N . ARG A 1 95 ? 11.171 -8.820 -4.687 1.00 93.81 95 ARG A N 1
ATOM 718 C CA . ARG A 1 95 ? 11.320 -9.456 -3.361 1.00 93.81 95 ARG A CA 1
ATOM 719 C C . ARG A 1 95 ? 11.634 -8.437 -2.269 1.00 93.81 95 ARG A C 1
ATOM 721 O O . ARG A 1 95 ? 11.077 -8.539 -1.180 1.00 93.81 95 ARG A O 1
ATOM 728 N N . LEU A 1 96 ? 12.519 -7.487 -2.558 1.00 92.44 96 LEU A N 1
ATOM 729 C CA . LEU A 1 96 ? 12.907 -6.435 -1.627 1.00 92.44 96 LEU A CA 1
ATOM 730 C C . LEU A 1 96 ? 11.721 -5.511 -1.325 1.00 92.44 96 LEU A C 1
ATOM 732 O O . LEU A 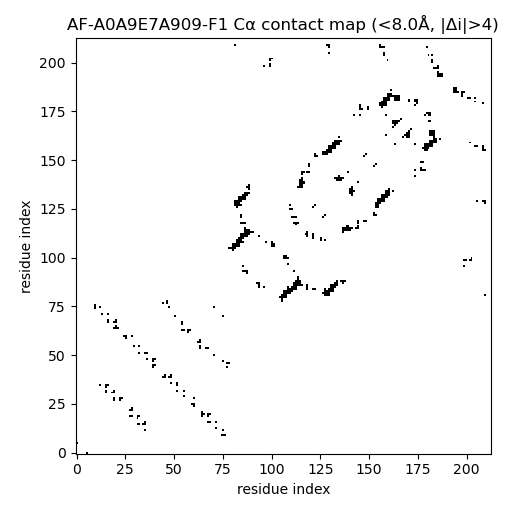1 96 ? 11.407 -5.301 -0.158 1.00 92.44 96 LEU A O 1
ATOM 736 N N . LEU A 1 97 ? 11.025 -5.020 -2.353 1.00 94.62 97 LEU A N 1
ATOM 737 C CA . LEU A 1 97 ? 9.844 -4.163 -2.216 1.00 94.62 97 LEU A CA 1
ATOM 738 C C . LEU A 1 97 ? 8.727 -4.854 -1.430 1.00 94.62 97 LEU A C 1
ATOM 740 O O . LEU A 1 97 ? 8.140 -4.249 -0.538 1.00 94.62 97 LEU A O 1
ATOM 744 N N . ARG A 1 98 ? 8.488 -6.146 -1.684 1.00 94.69 98 ARG A N 1
ATOM 745 C CA . ARG A 1 98 ? 7.556 -6.953 -0.886 1.00 94.69 98 ARG A CA 1
ATOM 746 C C . ARG A 1 98 ? 7.970 -7.008 0.586 1.00 94.69 98 ARG A C 1
ATOM 748 O O . ARG A 1 98 ? 7.120 -6.889 1.459 1.00 94.69 98 ARG A O 1
ATOM 755 N N . GLY A 1 99 ? 9.266 -7.170 0.856 1.00 90.94 99 GLY A N 1
ATOM 756 C CA . GLY A 1 99 ? 9.818 -7.143 2.211 1.00 90.94 99 GLY A CA 1
ATOM 757 C C . GLY A 1 99 ? 9.640 -5.790 2.904 1.00 90.94 99 GLY A C 1
ATOM 758 O O . GLY A 1 99 ? 9.255 -5.768 4.067 1.00 90.94 99 GLY A O 1
ATOM 759 N N . ILE A 1 100 ? 9.857 -4.678 2.191 1.00 91.38 100 ILE A N 1
ATOM 760 C CA . ILE A 1 100 ? 9.613 -3.321 2.709 1.00 91.38 100 ILE A CA 1
ATOM 761 C C . ILE A 1 100 ? 8.135 -3.136 3.054 1.00 91.38 100 ILE A C 1
ATOM 763 O O . ILE A 1 100 ? 7.819 -2.699 4.156 1.00 91.38 100 ILE A O 1
ATOM 767 N N . LEU A 1 101 ? 7.229 -3.469 2.129 1.00 92.12 101 LEU A N 1
ATOM 768 C CA . LEU A 1 101 ? 5.788 -3.317 2.345 1.00 92.12 101 LEU A CA 1
ATOM 769 C C . LEU A 1 101 ? 5.301 -4.175 3.518 1.00 92.12 101 LEU A C 1
ATOM 771 O O . LEU A 1 101 ? 4.474 -3.716 4.296 1.00 92.12 101 LEU A O 1
ATOM 775 N N . ALA A 1 102 ? 5.866 -5.372 3.701 1.00 87.56 102 ALA A N 1
ATOM 776 C CA . ALA A 1 102 ? 5.533 -6.260 4.815 1.00 87.56 102 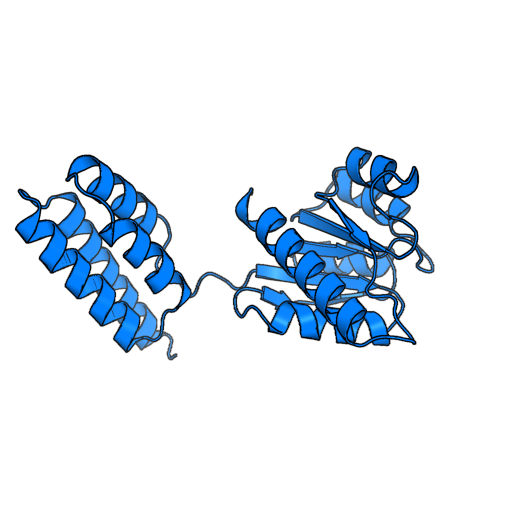ALA A CA 1
ATOM 777 C C . ALA A 1 102 ? 5.900 -5.699 6.205 1.00 87.56 102 ALA A C 1
ATOM 779 O O . ALA A 1 102 ? 5.438 -6.239 7.209 1.00 87.56 102 ALA A O 1
ATOM 780 N N . LEU A 1 103 ? 6.697 -4.625 6.290 1.00 84.25 103 LEU A N 1
ATOM 781 C CA . LEU A 1 103 ? 6.951 -3.912 7.550 1.00 84.25 103 LEU A CA 1
ATOM 782 C C . LEU A 1 103 ? 5.720 -3.139 8.050 1.00 84.25 103 LEU A C 1
ATOM 784 O O . LEU A 1 103 ? 5.694 -2.713 9.204 1.00 84.25 103 LEU A O 1
ATOM 788 N N . ASP A 1 104 ? 4.711 -2.940 7.200 1.00 81.75 104 ASP A N 1
ATOM 789 C CA . ASP A 1 104 ? 3.439 -2.327 7.562 1.00 81.75 104 ASP A CA 1
ATOM 790 C C . ASP A 1 104 ? 2.277 -3.252 7.163 1.00 81.75 104 ASP A C 1
ATOM 792 O O . ASP A 1 104 ? 1.984 -3.396 5.974 1.00 81.75 104 ASP A O 1
ATOM 796 N N . PRO A 1 105 ? 1.573 -3.858 8.138 1.00 78.62 105 PRO A N 1
ATOM 797 C CA . PRO A 1 105 ? 0.533 -4.851 7.870 1.00 78.62 105 PRO A CA 1
ATOM 798 C C . PRO A 1 105 ? -0.689 -4.276 7.145 1.00 78.62 105 PRO A C 1
ATOM 800 O O . PRO A 1 105 ? -1.554 -5.036 6.718 1.00 78.62 105 PRO A O 1
ATOM 803 N N . ARG A 1 106 ? -0.780 -2.947 6.990 1.00 83.38 106 ARG A N 1
ATOM 804 C CA . ARG A 1 106 ? -1.835 -2.319 6.195 1.00 83.38 106 ARG A CA 1
ATOM 805 C C . ARG A 1 106 ? -1.657 -2.548 4.700 1.00 83.38 106 ARG A C 1
ATOM 807 O O . ARG A 1 106 ? -2.637 -2.391 3.993 1.00 83.38 106 ARG A O 1
ATOM 814 N N . PHE A 1 107 ? -0.467 -2.888 4.202 1.00 88.94 107 PHE A N 1
ATOM 815 C CA . PHE A 1 107 ? -0.258 -3.171 2.779 1.00 88.94 107 PHE A CA 1
ATOM 816 C C . PHE A 1 107 ? -0.345 -4.668 2.487 1.00 88.94 107 PHE A C 1
ATOM 818 O O . PHE A 1 107 ? 0.206 -5.497 3.208 1.00 88.94 107 PHE A O 1
ATOM 825 N N . SER A 1 108 ? -0.976 -5.015 1.368 1.00 92.19 108 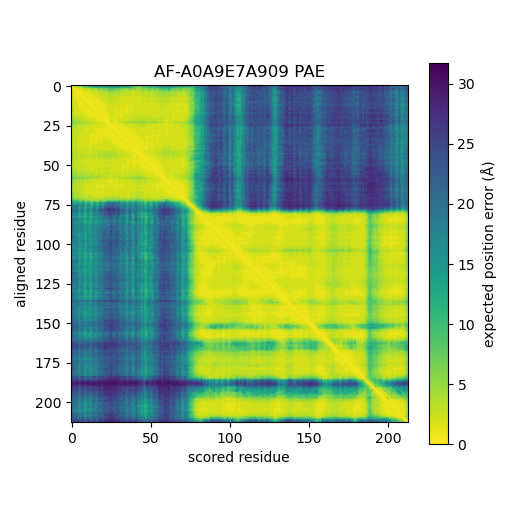SER A N 1
ATOM 826 C CA . SER A 1 108 ? -1.028 -6.375 0.839 1.00 92.19 108 SER A CA 1
ATOM 827 C C . SER A 1 108 ? -0.637 -6.373 -0.629 1.00 92.19 108 SER A C 1
ATOM 829 O O . SER A 1 108 ? -1.264 -5.703 -1.447 1.00 92.19 108 SER A O 1
ATOM 831 N N . VAL A 1 109 ? 0.409 -7.122 -0.980 1.00 96.75 109 VAL A N 1
ATOM 832 C CA . VAL A 1 109 ? 0.831 -7.253 -2.379 1.00 96.75 109 VAL A CA 1
ATOM 833 C C . VAL A 1 109 ? -0.118 -8.210 -3.091 1.00 96.75 109 VAL A C 1
ATOM 835 O O . VAL A 1 109 ? -0.094 -9.413 -2.842 1.00 96.75 109 VAL A O 1
ATOM 838 N N . VAL A 1 110 ? -0.952 -7.669 -3.978 1.00 96.88 110 VAL A N 1
ATOM 839 C CA . VAL A 1 110 ? -1.994 -8.427 -4.693 1.00 96.88 110 VAL A CA 1
ATOM 840 C C . VAL A 1 110 ? -1.529 -8.968 -6.040 1.00 96.88 110 VAL A C 1
ATOM 842 O O . VAL A 1 110 ? -2.174 -9.851 -6.598 1.00 96.88 110 VAL A O 1
ATOM 845 N N . GLY A 1 111 ? -0.411 -8.464 -6.563 1.00 97.69 111 GLY A N 1
ATOM 846 C CA . GLY A 1 111 ? 0.141 -8.901 -7.837 1.00 97.69 111 GLY A CA 1
ATOM 847 C C . GLY A 1 111 ? 1.552 -8.387 -8.080 1.00 97.69 111 GLY A C 1
ATOM 848 O O . GLY A 1 111 ? 2.013 -7.433 -7.448 1.00 97.69 111 GLY A O 1
ATOM 849 N N . GLU A 1 112 ? 2.224 -9.027 -9.031 1.00 98.44 112 GLU A N 1
ATOM 850 C CA . GLU A 1 112 ? 3.544 -8.637 -9.516 1.00 98.44 112 GLU A CA 1
ATOM 851 C C . GLU A 1 112 ? 3.596 -8.739 -11.039 1.00 98.44 112 GLU A C 1
ATOM 853 O O . GLU A 1 112 ? 3.086 -9.698 -11.618 1.00 98.44 112 GLU A O 1
ATOM 858 N N . ALA A 1 113 ? 4.265 -7.785 -11.679 1.00 98.06 113 ALA A N 1
ATOM 859 C CA . ALA A 1 113 ? 4.520 -7.776 -13.113 1.00 98.06 113 ALA A CA 1
ATOM 860 C C . ALA A 1 113 ? 5.998 -7.484 -13.400 1.00 98.06 113 ALA A C 1
ATOM 862 O O . ALA A 1 113 ? 6.690 -6.867 -12.590 1.00 98.06 113 ALA A O 1
ATOM 863 N N . VAL A 1 114 ? 6.480 -7.969 -14.547 1.00 97.88 114 VAL A N 1
ATOM 864 C CA . VAL A 1 114 ? 7.891 -7.858 -14.966 1.00 97.88 114 VAL A CA 1
ATOM 865 C C . VAL A 1 114 ? 8.120 -6.813 -16.060 1.00 97.88 114 VAL A C 1
ATOM 867 O O . VAL A 1 114 ? 9.256 -6.584 -16.457 1.00 97.88 114 VAL A O 1
ATOM 870 N N . ASP A 1 115 ? 7.045 -6.204 -16.552 1.00 98.19 115 ASP A N 1
ATOM 871 C CA . ASP A 1 115 ? 7.051 -5.118 -17.524 1.00 98.19 115 ASP A CA 1
ATOM 872 C C . ASP A 1 115 ? 5.754 -4.306 -17.423 1.00 98.19 115 ASP A C 1
ATOM 874 O O . ASP A 1 115 ? 4.788 -4.720 -16.768 1.00 98.19 115 ASP A O 1
ATOM 878 N N . GLY A 1 116 ? 5.718 -3.145 -18.082 1.00 97.25 116 GLY A N 1
ATOM 879 C CA . GLY A 1 116 ? 4.574 -2.245 -18.033 1.00 97.25 116 GLY A CA 1
ATOM 880 C C . GLY A 1 116 ? 3.303 -2.818 -18.668 1.00 97.25 116 GLY A C 1
ATOM 881 O O . GLY A 1 116 ? 2.208 -2.523 -18.197 1.00 97.25 116 GLY A O 1
ATOM 882 N N . ALA A 1 117 ? 3.401 -3.667 -19.694 1.00 97.62 117 ALA A N 1
ATOM 883 C CA . ALA A 1 117 ? 2.222 -4.214 -20.365 1.00 97.62 117 ALA A CA 1
ATOM 884 C C . ALA A 1 117 ? 1.517 -5.240 -19.466 1.00 97.62 117 ALA A C 1
ATOM 886 O O . ALA A 1 117 ? 0.300 -5.179 -19.271 1.00 97.62 117 ALA A O 1
ATOM 887 N N . MET A 1 118 ? 2.293 -6.131 -18.842 1.00 98.00 118 MET A N 1
ATOM 888 C CA . MET A 1 118 ? 1.799 -7.019 -17.791 1.00 98.00 118 MET A CA 1
ATOM 889 C C . MET A 1 118 ? 1.278 -6.225 -16.590 1.00 98.00 118 MET A C 1
ATOM 891 O O . MET A 1 118 ? 0.249 -6.591 -16.026 1.00 98.00 118 MET A O 1
ATOM 895 N N . GLY A 1 119 ? 1.948 -5.128 -16.226 1.00 97.69 119 GLY A N 1
ATOM 896 C CA . GLY A 1 119 ? 1.520 -4.236 -15.152 1.00 97.69 119 GLY A CA 1
ATOM 897 C C . GLY A 1 119 ? 0.132 -3.643 -15.397 1.00 97.69 119 GLY A C 1
ATOM 898 O O . GLY A 1 119 ? -0.715 -3.705 -14.513 1.00 97.69 119 GLY A O 1
ATOM 899 N N . LEU A 1 120 ? -0.131 -3.108 -16.594 1.00 97.12 120 LEU A N 1
ATOM 900 C CA . LEU A 1 120 ? -1.436 -2.537 -16.951 1.00 97.12 120 LEU A CA 1
ATOM 901 C C . LEU A 1 120 ? -2.531 -3.608 -16.973 1.00 97.12 120 LEU A C 1
ATOM 903 O O . LEU A 1 120 ? -3.626 -3.381 -16.460 1.00 97.12 120 LEU A O 1
ATOM 907 N N . SER A 1 121 ? -2.227 -4.797 -17.507 1.00 96.62 121 SER A N 1
ATOM 908 C CA . SER A 1 121 ? -3.162 -5.928 -17.488 1.00 96.62 121 SER A CA 1
ATOM 909 C C . SER A 1 121 ? -3.510 -6.342 -16.056 1.00 96.62 121 SER A C 1
ATOM 911 O O . SER A 1 121 ? -4.684 -6.503 -15.728 1.00 96.62 121 SER A O 1
ATOM 913 N N . ALA A 1 122 ? -2.501 -6.476 -15.192 1.00 96.69 122 ALA A N 1
ATOM 914 C CA . ALA A 1 122 ? -2.691 -6.813 -13.787 1.00 96.69 122 ALA A CA 1
ATOM 915 C C . ALA A 1 122 ? -3.438 -5.705 -13.036 1.00 96.69 122 ALA A C 1
ATOM 917 O O . ALA A 1 122 ? -4.277 -6.001 -12.197 1.00 96.69 122 ALA A O 1
ATOM 918 N N . MET A 1 123 ? -3.188 -4.432 -13.345 1.00 95.56 123 MET A N 1
ATOM 919 C CA . MET A 1 123 ? -3.923 -3.315 -12.759 1.00 95.56 123 MET A CA 1
ATOM 920 C C . MET A 1 123 ? -5.409 -3.354 -13.129 1.00 95.56 123 MET A C 1
ATOM 922 O O . MET A 1 123 ? -6.250 -3.149 -12.258 1.00 95.56 123 MET A O 1
ATOM 926 N N . ALA A 1 124 ? -5.740 -3.647 -14.388 1.00 93.06 124 ALA A N 1
ATOM 927 C CA . ALA A 1 124 ? -7.127 -3.748 -14.831 1.00 93.06 124 ALA A CA 1
ATOM 928 C C . ALA A 1 124 ? -7.871 -4.899 -14.130 1.00 93.06 124 ALA A C 1
ATOM 930 O O . ALA A 1 124 ? -9.009 -4.717 -13.699 1.00 93.06 124 ALA A O 1
ATOM 931 N N . GLU A 1 125 ? -7.222 -6.057 -13.981 1.00 93.81 125 GLU A N 1
ATOM 932 C CA . GLU A 1 125 ? -7.794 -7.239 -13.326 1.00 93.81 125 GLU A CA 1
ATOM 933 C C . GLU A 1 125 ? -7.882 -7.079 -11.804 1.00 93.81 125 GLU A C 1
ATOM 935 O O . GLU A 1 125 ? -8.910 -7.365 -11.191 1.00 93.81 125 GLU A O 1
ATOM 940 N N . LEU A 1 126 ? -6.793 -6.622 -11.188 1.00 94.69 126 LEU A N 1
ATOM 941 C CA . LEU A 1 126 ? -6.653 -6.592 -9.742 1.00 94.69 126 LEU A CA 1
ATOM 942 C C . LEU A 1 126 ? -7.176 -5.296 -9.140 1.00 94.69 126 LEU A C 1
ATOM 944 O O . LEU A 1 126 ? -7.517 -5.327 -7.971 1.00 94.69 126 LEU A O 1
ATOM 948 N N . GLN A 1 127 ? -7.280 -4.184 -9.865 1.00 93.25 127 GLN A N 1
ATOM 949 C CA . GLN A 1 127 ? -7.748 -2.897 -9.324 1.00 93.25 127 GLN A CA 1
ATOM 950 C C . GLN A 1 127 ? -7.002 -2.496 -8.025 1.00 93.25 127 GLN A C 1
ATOM 952 O O . GLN A 1 127 ? -7.631 -2.388 -6.967 1.00 93.25 127 GLN A O 1
ATOM 957 N N . PRO A 1 128 ? -5.657 -2.393 -8.047 1.00 95.00 128 PRO A N 1
ATOM 958 C CA . PRO A 1 128 ? -4.866 -2.060 -6.865 1.00 95.00 128 PRO A CA 1
ATOM 959 C C . PRO A 1 128 ? -5.107 -0.613 -6.406 1.00 95.00 128 PRO A C 1
ATOM 961 O O . PRO A 1 128 ? -5.350 0.278 -7.217 1.00 95.00 128 PRO A O 1
ATOM 964 N N . ASP A 1 129 ? -4.973 -0.378 -5.103 1.00 94.44 129 ASP A N 1
ATOM 965 C CA . ASP A 1 129 ? -5.004 0.955 -4.490 1.00 94.44 129 ASP A CA 1
ATOM 966 C C . ASP A 1 129 ? -3.680 1.710 -4.709 1.00 94.44 129 ASP A C 1
ATOM 968 O O . ASP A 1 129 ? -3.657 2.938 -4.792 1.00 94.44 129 ASP A O 1
ATOM 972 N N . LEU A 1 130 ? -2.571 0.970 -4.812 1.00 97.06 130 LEU A N 1
ATOM 973 C CA . LEU A 1 130 ? -1.221 1.498 -4.993 1.00 97.06 130 LEU A CA 1
ATOM 974 C C . LEU A 1 130 ? -0.446 0.655 -6.009 1.00 97.06 130 LEU A C 1
ATOM 976 O O . LEU A 1 130 ? -0.507 -0.571 -5.993 1.00 97.06 130 LEU A O 1
ATOM 980 N N . THR A 1 131 ? 0.358 1.297 -6.849 1.00 98.19 131 THR A N 1
ATOM 981 C CA . THR A 1 131 ? 1.347 0.631 -7.700 1.00 98.19 131 THR A CA 1
ATOM 982 C C . THR A 1 131 ? 2.740 1.174 -7.413 1.00 98.19 131 THR A C 1
ATOM 984 O O . THR A 1 131 ? 2.965 2.380 -7.509 1.00 98.19 131 THR A O 1
ATOM 987 N N . LEU A 1 132 ? 3.681 0.284 -7.090 1.00 97.81 132 LEU A N 1
ATOM 988 C CA . LEU A 1 132 ? 5.112 0.587 -7.098 1.00 97.81 132 LEU A CA 1
ATOM 989 C C . LEU A 1 132 ? 5.673 0.240 -8.478 1.00 97.81 132 LEU A C 1
ATOM 991 O O . LEU A 1 132 ? 5.613 -0.921 -8.885 1.00 97.81 132 LEU A O 1
ATOM 995 N N . LEU A 1 133 ? 6.188 1.240 -9.190 1.00 97.81 133 LEU A N 1
ATOM 996 C CA . LEU A 1 133 ? 6.534 1.140 -10.609 1.00 97.81 133 LEU A CA 1
ATOM 997 C C . LEU A 1 133 ? 8.011 1.451 -10.861 1.00 97.81 133 LEU A C 1
ATOM 999 O O . LEU A 1 133 ? 8.485 2.526 -10.501 1.00 97.81 133 LEU A O 1
ATOM 1003 N N . ASP A 1 134 ? 8.719 0.567 -11.552 1.00 96.00 134 ASP A N 1
ATOM 1004 C CA . ASP A 1 134 ? 10.013 0.899 -12.142 1.00 96.00 134 ASP A CA 1
ATOM 1005 C C . ASP A 1 134 ? 9.873 1.628 -13.488 1.00 96.00 134 ASP A C 1
ATOM 1007 O O . ASP A 1 134 ? 8.891 1.465 -14.208 1.00 96.00 134 ASP A O 1
ATOM 1011 N N . LEU A 1 135 ? 10.883 2.422 -13.851 1.00 94.44 135 LEU A N 1
ATOM 1012 C CA . LEU A 1 135 ? 10.955 3.068 -15.162 1.00 94.44 135 LEU A CA 1
ATOM 1013 C C . LEU A 1 135 ? 11.646 2.211 -16.218 1.00 94.44 135 LEU A C 1
ATOM 1015 O O . LEU A 1 135 ? 11.238 2.259 -17.374 1.00 94.44 135 LEU A O 1
ATOM 1019 N N . GLU A 1 136 ? 12.675 1.451 -15.851 1.00 93.25 136 GLU A N 1
ATOM 1020 C CA . GLU A 1 136 ? 13.553 0.772 -16.807 1.00 93.25 136 GLU A CA 1
ATOM 1021 C C . GLU A 1 136 ? 13.169 -0.703 -16.951 1.00 93.25 136 GLU A C 1
ATOM 1023 O O . GLU A 1 136 ? 13.742 -1.574 -16.312 1.00 93.25 136 GLU A O 1
ATOM 1028 N N . MET A 1 137 ? 12.196 -0.988 -17.818 1.00 95.12 137 MET A N 1
ATOM 1029 C CA . MET A 1 137 ? 11.668 -2.341 -18.035 1.00 95.12 137 MET A CA 1
ATOM 1030 C C . MET A 1 137 ? 11.578 -2.682 -19.531 1.00 95.12 137 MET A C 1
ATOM 1032 O O . MET A 1 137 ? 11.463 -1.775 -20.362 1.00 95.12 137 MET A O 1
ATOM 1036 N N . PRO A 1 138 ? 11.621 -3.973 -19.916 1.00 89.94 138 PRO A N 1
ATOM 1037 C CA . PRO A 1 138 ? 11.433 -4.391 -21.304 1.00 89.94 138 PRO A CA 1
ATOM 1038 C C . PRO A 1 138 ? 9.980 -4.199 -21.770 1.00 89.94 138 PRO A C 1
ATOM 1040 O O . PRO A 1 138 ? 9.081 -3.996 -20.965 1.00 89.94 138 PRO A O 1
ATOM 1043 N N . VAL A 1 139 ? 9.735 -4.342 -23.079 1.00 95.56 139 VAL A N 1
ATOM 1044 C CA . VAL A 1 139 ? 8.400 -4.304 -23.724 1.00 95.56 139 VAL A CA 1
ATOM 1045 C C . VAL A 1 139 ? 7.695 -2.946 -23.622 1.00 95.56 139 VAL A C 1
ATOM 1047 O O . VAL A 1 139 ? 7.628 -2.233 -24.621 1.00 95.56 139 VAL A O 1
ATOM 1050 N N . LEU A 1 140 ? 7.180 -2.596 -22.445 1.00 96.38 140 LEU A N 1
ATOM 1051 C CA . LEU A 1 140 ? 6.613 -1.291 -22.127 1.00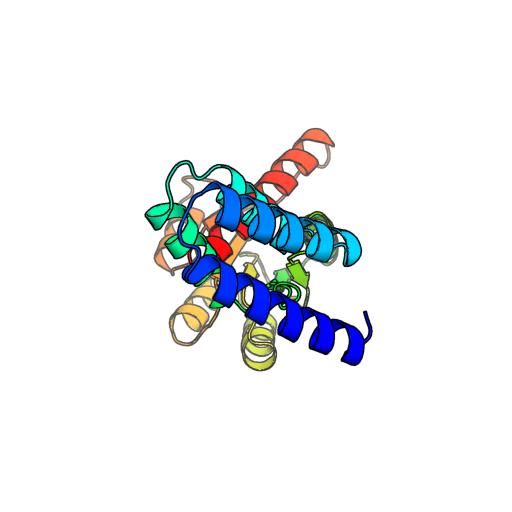 96.38 140 LEU A CA 1
ATOM 1052 C C . LEU A 1 140 ? 7.320 -0.772 -20.875 1.00 96.38 140 LEU A C 1
ATOM 1054 O O . LEU A 1 140 ? 7.231 -1.382 -19.808 1.00 96.38 140 LEU A O 1
ATOM 1058 N N . ASP A 1 141 ? 8.026 0.343 -21.025 1.00 95.94 141 ASP A N 1
ATO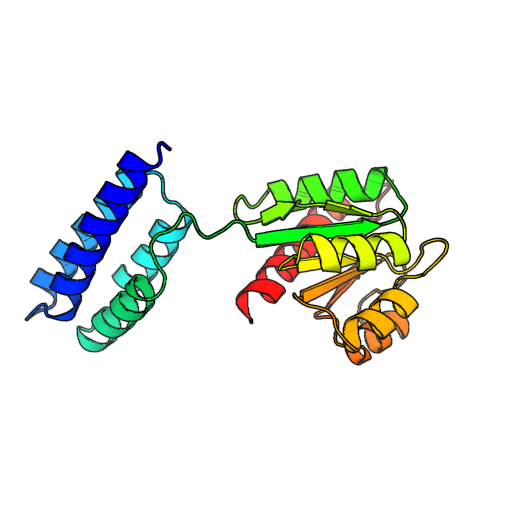M 1059 C CA . ASP A 1 141 ? 8.753 0.984 -19.935 1.00 95.94 141 ASP A CA 1
ATOM 1060 C C . ASP A 1 141 ? 7.797 1.724 -18.978 1.00 95.94 141 ASP A C 1
ATOM 1062 O O . ASP A 1 141 ? 6.596 1.863 -19.237 1.00 95.94 141 ASP A O 1
ATOM 1066 N N . GLY A 1 142 ? 8.308 2.203 -17.841 1.00 95.12 142 GLY A N 1
ATOM 1067 C CA . GLY A 1 142 ? 7.454 2.871 -16.853 1.00 95.12 142 GLY A CA 1
ATOM 1068 C C . GLY A 1 142 ? 6.879 4.203 -17.341 1.00 95.12 142 GLY A C 1
ATOM 1069 O O . GLY A 1 142 ? 5.806 4.608 -16.903 1.00 95.12 142 GLY A O 1
ATOM 1070 N N . MET A 1 143 ? 7.531 4.876 -18.293 1.00 95.06 143 MET A N 1
ATOM 1071 C CA . MET A 1 143 ? 6.990 6.099 -18.894 1.00 95.06 143 MET A CA 1
ATOM 1072 C C . MET A 1 143 ? 5.802 5.805 -19.813 1.00 95.06 143 MET A C 1
ATOM 1074 O O . MET A 1 143 ? 4.808 6.536 -19.785 1.00 95.06 143 MET A O 1
ATOM 1078 N N . GLY A 1 144 ? 5.886 4.731 -20.599 1.00 96.06 144 GLY A N 1
ATOM 1079 C CA . GLY A 1 144 ? 4.788 4.205 -21.398 1.00 96.06 144 GLY A CA 1
ATOM 1080 C C . GLY A 1 144 ? 3.644 3.701 -20.524 1.00 96.06 144 GLY A C 1
ATOM 1081 O O . GLY A 1 144 ? 2.493 4.047 -20.779 1.00 96.06 144 GLY A O 1
ATOM 1082 N N . PHE A 1 145 ? 3.954 2.986 -19.437 1.00 97.31 145 PHE A N 1
ATOM 1083 C CA . PHE A 1 145 ? 2.966 2.602 -18.425 1.00 97.31 145 PHE A CA 1
ATOM 1084 C C . PHE A 1 145 ? 2.209 3.823 -17.895 1.00 97.31 145 PHE A C 1
ATOM 1086 O O . PHE A 1 145 ? 0.983 3.828 -17.903 1.00 97.31 145 PHE A O 1
ATOM 1093 N N . LEU A 1 146 ? 2.922 4.871 -17.463 1.00 96.88 146 LEU A N 1
ATOM 1094 C CA . LEU A 1 146 ? 2.306 6.082 -16.914 1.00 96.88 146 LEU A CA 1
ATOM 1095 C C . LEU A 1 146 ? 1.422 6.806 -17.934 1.00 96.88 146 LEU A C 1
ATOM 1097 O O . LEU A 1 146 ? 0.399 7.371 -17.556 1.00 96.88 146 LEU A O 1
ATOM 1101 N N . ALA A 1 147 ? 1.798 6.801 -19.215 1.00 95.44 147 ALA A N 1
ATOM 1102 C CA . ALA A 1 147 ? 0.993 7.409 -20.270 1.00 95.44 147 ALA A CA 1
ATOM 1103 C C . ALA A 1 147 ? -0.355 6.692 -20.453 1.00 95.44 147 ALA A C 1
ATOM 1105 O O . ALA A 1 147 ? -1.382 7.359 -20.530 1.00 95.44 147 ALA A O 1
ATOM 1106 N N . GLU A 1 148 ? -0.360 5.358 -20.477 1.00 95.38 148 GLU A N 1
ATOM 1107 C CA . GLU A 1 148 ? -1.588 4.554 -20.575 1.00 95.38 148 GLU A CA 1
ATOM 1108 C C . GLU A 1 148 ? -2.416 4.622 -19.280 1.00 95.38 148 GLU A C 1
ATOM 1110 O O . GLU A 1 148 ? -3.638 4.798 -19.306 1.00 95.38 148 GLU A O 1
ATOM 1115 N N . TRP A 1 149 ? -1.744 4.560 -18.127 1.00 95.12 149 TRP A N 1
ATOM 1116 C CA . TRP A 1 149 ? -2.359 4.703 -16.809 1.00 95.12 149 TRP A CA 1
ATOM 1117 C C . TRP A 1 149 ? -3.067 6.053 -16.650 1.00 95.12 149 TRP A C 1
ATOM 1119 O O . TRP A 1 149 ? -4.196 6.093 -16.174 1.00 95.12 149 TRP A O 1
ATOM 1129 N N . ALA A 1 150 ? -2.479 7.154 -17.117 1.00 92.50 150 ALA A N 1
ATOM 1130 C CA . ALA A 1 150 ? -3.099 8.476 -17.021 1.00 92.50 150 ALA A CA 1
ATOM 1131 C C . ALA A 1 150 ? -4.436 8.594 -17.785 1.00 92.50 150 ALA A C 1
ATOM 1133 O O . ALA A 1 150 ? -5.222 9.499 -17.507 1.00 92.50 150 ALA A O 1
ATOM 1134 N N . LEU A 1 151 ? -4.706 7.704 -18.748 1.00 90.62 151 LEU A N 1
ATOM 1135 C CA . LEU A 1 151 ? -5.946 7.713 -19.528 1.00 90.62 151 LEU A CA 1
ATOM 1136 C C . LEU A 1 151 ? -7.097 6.969 -18.841 1.00 90.62 151 LEU A C 1
ATOM 1138 O O . LEU A 1 151 ? -8.256 7.327 -19.050 1.00 90.62 151 LEU A O 1
ATOM 1142 N N . SER A 1 152 ? -6.807 5.906 -18.084 1.00 84.44 152 SER A N 1
ATOM 1143 C CA . SER A 1 152 ? -7.845 4.975 -17.601 1.00 84.44 152 SER A CA 1
ATOM 1144 C C . SER A 1 152 ? -7.509 4.209 -16.320 1.00 84.44 152 SER A C 1
ATOM 1146 O O . SER A 1 152 ? -8.288 3.362 -15.889 1.00 84.44 152 SER A O 1
ATOM 1148 N N . GLY A 1 153 ? -6.360 4.485 -15.716 1.00 81.56 153 GLY A N 1
ATOM 1149 C CA . GLY A 1 153 ? -5.861 3.786 -14.547 1.00 81.56 153 GLY A CA 1
ATOM 1150 C C . GLY A 1 153 ? -6.598 4.128 -13.257 1.00 81.56 153 GLY A C 1
ATOM 1151 O O . GLY A 1 153 ? -7.390 5.070 -13.171 1.00 81.56 153 GLY A O 1
ATOM 1152 N N . HIS A 1 154 ? -6.318 3.333 -12.229 1.00 83.25 154 HIS A N 1
ATOM 1153 C CA . HIS A 1 154 ? -6.867 3.492 -10.887 1.00 83.25 154 HIS A CA 1
ATOM 1154 C C . HIS A 1 154 ? -5.743 3.379 -9.858 1.00 83.25 154 HIS A C 1
ATOM 1156 O O . HIS A 1 154 ? -4.651 2.894 -10.174 1.00 83.25 154 HIS A O 1
ATOM 1162 N N . GLY A 1 155 ? -6.029 3.823 -8.636 1.00 90.56 155 GLY A N 1
ATOM 1163 C CA . GLY A 1 155 ? -5.059 3.829 -7.548 1.00 90.56 155 GLY A CA 1
ATOM 1164 C C . GLY A 1 155 ? -3.930 4.838 -7.756 1.00 90.56 155 GLY A C 1
ATOM 1165 O O . GLY A 1 155 ? -3.828 5.506 -8.785 1.00 90.56 155 GLY A O 1
ATOM 1166 N N . GLN A 1 156 ? -3.076 4.956 -6.749 1.00 95.50 156 GLN A N 1
ATOM 1167 C CA . GLN A 1 156 ? -1.903 5.822 -6.787 1.00 95.50 156 GLN A CA 1
ATOM 1168 C C . GLN A 1 156 ? -0.721 5.098 -7.432 1.00 95.50 156 GLN A C 1
ATOM 1170 O O . GLN A 1 156 ? -0.558 3.890 -7.266 1.00 95.50 156 GLN A O 1
ATOM 1175 N N . VAL A 1 157 ? 0.150 5.833 -8.124 1.00 97.25 157 VAL A N 1
ATOM 1176 C CA . VAL A 1 157 ? 1.414 5.292 -8.647 1.00 97.25 157 VAL A CA 1
ATOM 1177 C C . VAL A 1 157 ? 2.581 5.990 -7.968 1.00 97.25 157 VAL A C 1
ATOM 1179 O O . VAL A 1 157 ? 2.699 7.212 -8.029 1.00 97.25 157 VAL A O 1
ATOM 1182 N N . VAL A 1 158 ? 3.467 5.210 -7.355 1.00 97.00 158 VAL A N 1
ATOM 1183 C CA . VAL A 1 158 ? 4.760 5.670 -6.842 1.00 97.00 158 VAL A CA 1
ATOM 1184 C C . VAL A 1 158 ? 5.847 5.033 -7.691 1.00 97.00 158 VAL A C 1
ATOM 1186 O O . VAL A 1 158 ? 5.962 3.809 -7.768 1.00 97.00 158 VAL A O 1
ATOM 1189 N N . VAL A 1 159 ? 6.659 5.865 -8.333 1.00 96.38 159 VAL A N 1
ATOM 1190 C CA . VAL A 1 159 ? 7.791 5.383 -9.118 1.00 96.38 159 VAL A CA 1
ATOM 1191 C C . VAL A 1 159 ? 8.959 5.092 -8.189 1.00 96.38 159 VAL A C 1
ATOM 1193 O O . VAL A 1 159 ? 9.362 5.952 -7.412 1.00 96.38 159 VAL A O 1
ATOM 1196 N N . VAL A 1 160 ? 9.529 3.896 -8.298 1.00 94.44 160 VAL A N 1
ATOM 1197 C CA . VAL A 1 160 ? 10.729 3.476 -7.576 1.00 94.44 160 VAL A CA 1
ATOM 1198 C C . VAL A 1 160 ? 11.795 3.128 -8.607 1.00 94.44 160 VAL A C 1
ATOM 1200 O O . VAL A 1 160 ? 11.796 2.032 -9.159 1.00 94.44 160 VAL A O 1
ATOM 1203 N N . SER A 1 161 ? 12.707 4.058 -8.894 1.00 88.25 161 SER A N 1
ATOM 1204 C CA . SER A 1 161 ? 13.685 3.892 -9.979 1.00 88.25 161 SER A CA 1
ATOM 1205 C C . SER A 1 161 ? 15.064 4.442 -9.624 1.00 88.25 161 SER A C 1
ATOM 1207 O O . SER A 1 161 ? 15.198 5.417 -8.889 1.00 88.25 161 SER A O 1
ATOM 1209 N N . SER A 1 162 ? 16.119 3.836 -10.173 1.00 84.00 162 SER A N 1
ATOM 1210 C CA . SER A 1 162 ? 17.482 4.379 -10.100 1.00 84.00 162 SER A CA 1
ATOM 1211 C C . SER A 1 162 ? 17.662 5.627 -10.975 1.00 84.00 162 SER A C 1
ATOM 1213 O O . SER A 1 162 ? 18.532 6.448 -10.691 1.00 84.00 162 SER A O 1
ATOM 1215 N N . ALA A 1 163 ? 16.825 5.801 -12.003 1.00 77.75 163 ALA A N 1
ATOM 1216 C CA . ALA A 1 163 ? 16.874 6.938 -12.919 1.00 77.75 163 ALA A CA 1
ATOM 1217 C C . ALA A 1 163 ? 16.146 8.189 -12.387 1.00 77.75 163 ALA A C 1
ATOM 1219 O O . ALA A 1 163 ? 16.375 9.292 -12.884 1.00 77.75 163 ALA A O 1
ATOM 1220 N N . ALA A 1 164 ? 15.278 8.038 -11.380 1.00 74.19 164 ALA A N 1
ATOM 1221 C CA . ALA A 1 164 ? 14.371 9.086 -10.916 1.00 74.19 164 ALA A CA 1
ATOM 1222 C C . ALA A 1 164 ? 14.692 9.540 -9.482 1.00 74.19 164 ALA A C 1
ATOM 1224 O O . ALA A 1 164 ? 13.909 9.349 -8.556 1.00 74.19 164 ALA A O 1
ATOM 1225 N N . HIS A 1 165 ? 15.856 10.170 -9.299 1.00 75.44 165 HIS A N 1
ATOM 1226 C CA . HIS A 1 165 ? 16.200 10.827 -8.035 1.00 75.44 165 HIS A CA 1
ATOM 1227 C C . HIS A 1 165 ? 15.549 12.222 -7.929 1.00 75.44 165 HIS A C 1
ATOM 1229 O O . HIS A 1 165 ? 15.264 12.840 -8.968 1.00 75.44 165 HIS A O 1
ATOM 1235 N N . PRO A 1 166 ? 15.357 12.771 -6.712 1.00 72.69 166 PRO A N 1
ATOM 1236 C CA . PRO A 1 166 ? 14.790 14.104 -6.520 1.00 72.69 166 PRO A CA 1
ATOM 1237 C C . PRO A 1 166 ? 15.498 15.164 -7.374 1.00 72.69 166 PRO A C 1
ATOM 1239 O O . PRO A 1 166 ? 16.729 15.220 -7.434 1.00 72.69 166 PRO A O 1
ATOM 1242 N N . GLY A 1 167 ? 14.708 15.977 -8.079 1.00 75.00 167 GLY A N 1
ATOM 1243 C CA . GLY A 1 167 ? 15.199 17.037 -8.966 1.00 75.00 167 GLY A CA 1
ATOM 1244 C C . GLY A 1 167 ? 15.730 16.576 -10.330 1.00 75.00 167 GLY A C 1
ATOM 1245 O O . GLY A 1 167 ? 16.111 17.424 -11.136 1.00 75.00 167 GLY A O 1
ATOM 1246 N N . SER A 1 168 ? 15.751 15.271 -10.626 1.00 86.06 168 SER A N 1
ATOM 1247 C CA . SER A 1 168 ? 16.103 14.784 -11.966 1.00 86.06 168 SER A CA 1
ATOM 1248 C C . SER A 1 168 ? 15.021 15.139 -13.002 1.00 86.06 168 SER A C 1
ATOM 1250 O O . SER A 1 168 ? 13.835 15.201 -12.661 1.00 86.06 168 SER A O 1
ATOM 1252 N N . PRO A 1 169 ? 15.384 15.314 -14.289 1.00 87.50 169 PRO A N 1
ATOM 1253 C CA . PRO A 1 169 ? 14.401 15.477 -15.361 1.00 87.50 169 PRO A CA 1
ATOM 1254 C C . PRO A 1 169 ? 13.395 14.322 -15.428 1.00 87.50 169 PRO A C 1
ATOM 1256 O O . PRO A 1 169 ? 12.215 14.557 -15.671 1.00 87.50 169 PRO A O 1
ATOM 1259 N N . ALA A 1 170 ? 13.849 13.092 -15.158 1.00 85.94 170 ALA A N 1
ATOM 1260 C CA . ALA A 1 170 ? 12.995 11.910 -15.112 1.00 85.94 170 ALA A CA 1
ATOM 1261 C C . ALA A 1 170 ? 11.958 11.999 -13.980 1.00 85.94 170 ALA A C 1
ATOM 1263 O O . ALA A 1 170 ? 10.774 11.797 -14.229 1.00 85.94 170 ALA A O 1
ATOM 1264 N N . ALA A 1 171 ? 12.368 12.379 -12.764 1.00 87.81 171 ALA A N 1
ATOM 1265 C CA . ALA A 1 171 ? 11.442 12.563 -11.644 1.00 87.81 171 ALA A CA 1
ATOM 1266 C C . ALA A 1 171 ? 10.400 13.659 -11.926 1.00 87.81 171 ALA A C 1
ATOM 1268 O O . ALA A 1 171 ? 9.224 13.488 -11.617 1.0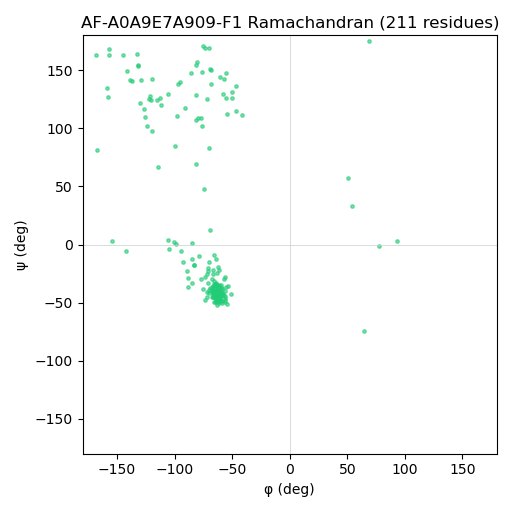0 87.81 171 ALA A O 1
ATOM 1269 N N . LEU A 1 172 ? 10.805 14.767 -12.557 1.00 90.38 172 LEU A N 1
ATOM 1270 C CA . LEU A 1 172 ? 9.865 15.818 -12.954 1.00 90.38 172 LEU A CA 1
ATOM 1271 C C . LEU A 1 172 ? 8.848 15.316 -13.983 1.00 90.38 172 LEU A C 1
ATOM 1273 O O . LEU A 1 172 ? 7.667 15.636 -13.875 1.00 90.38 172 LEU A O 1
ATOM 1277 N N . GLU A 1 173 ? 9.282 14.537 -14.971 1.00 91.31 173 GLU A N 1
ATOM 1278 C CA . GLU A 1 173 ? 8.380 14.015 -15.997 1.00 91.31 173 GLU A CA 1
ATOM 1279 C C . GLU A 1 173 ? 7.399 12.975 -15.439 1.00 91.31 173 GLU A C 1
ATOM 1281 O O . GLU A 1 173 ? 6.220 12.996 -15.791 1.00 91.31 173 GLU A O 1
ATOM 1286 N N . VAL A 1 174 ? 7.852 12.132 -14.510 1.00 93.56 174 VAL A N 1
ATOM 1287 C CA . VAL A 1 174 ? 7.001 11.201 -13.754 1.00 93.56 174 VAL A CA 1
ATOM 1288 C C . VAL A 1 174 ? 5.871 11.943 -13.034 1.00 93.56 174 VAL A C 1
ATOM 1290 O O . VAL A 1 174 ? 4.702 11.594 -13.200 1.00 93.56 174 VAL A O 1
ATOM 1293 N N . LEU A 1 175 ? 6.194 13.018 -12.308 1.00 93.06 175 LEU A N 1
ATOM 1294 C CA . LEU A 1 175 ? 5.193 13.842 -11.620 1.00 93.06 175 LEU A CA 1
ATOM 1295 C C . LEU A 1 175 ? 4.225 14.510 -12.608 1.00 93.06 175 LEU A C 1
ATOM 1297 O O . LEU A 1 175 ? 3.021 14.561 -12.371 1.00 93.06 175 LEU A O 1
ATOM 1301 N N . ARG A 1 176 ? 4.720 14.986 -13.759 1.00 92.44 176 ARG A N 1
ATOM 1302 C CA . ARG A 1 176 ? 3.869 15.577 -14.812 1.00 92.44 176 ARG A CA 1
ATOM 1303 C C . ARG A 1 176 ? 2.879 14.587 -15.417 1.00 92.44 176 ARG A C 1
ATOM 1305 O O . ARG A 1 176 ? 1.871 15.019 -15.968 1.00 92.44 176 ARG A O 1
ATOM 1312 N N . ARG A 1 177 ? 3.168 13.287 -15.349 1.00 92.44 177 ARG A N 1
ATOM 1313 C CA . ARG A 1 177 ? 2.268 12.210 -15.783 1.00 92.44 177 ARG A CA 1
ATOM 1314 C C . ARG A 1 177 ? 1.266 11.795 -14.701 1.00 92.44 177 ARG A C 1
ATOM 1316 O O . ARG A 1 177 ? 0.458 10.914 -14.958 1.00 92.44 177 ARG A O 1
ATOM 1323 N N . GLY A 1 178 ? 1.287 12.438 -13.533 1.00 92.00 178 GLY A N 1
ATOM 1324 C CA . GLY A 1 178 ? 0.311 12.229 -12.463 1.00 92.00 178 GLY A CA 1
ATOM 1325 C C . GLY A 1 178 ? 0.715 11.189 -11.421 1.00 92.00 178 GLY A C 1
ATOM 1326 O O . GLY A 1 178 ? -0.065 10.938 -10.511 1.00 92.00 178 GLY A O 1
ATOM 1327 N N . ALA A 1 179 ? 1.912 10.600 -11.517 1.00 94.50 179 ALA A N 1
ATOM 1328 C CA . ALA A 1 179 ? 2.424 9.772 -10.432 1.00 94.50 179 ALA A CA 1
ATOM 1329 C C . ALA A 1 179 ? 2.557 10.609 -9.152 1.00 94.50 179 ALA A C 1
ATOM 1331 O O . ALA A 1 179 ? 2.943 11.779 -9.204 1.00 94.50 179 ALA A O 1
ATOM 1332 N N . TRP A 1 180 ? 2.284 9.990 -8.007 1.00 95.12 180 TRP A N 1
ATOM 1333 C CA . TRP A 1 180 ? 2.338 10.636 -6.699 1.00 95.12 180 TRP A CA 1
ATOM 1334 C C . TRP A 1 180 ? 3.745 11.143 -6.374 1.00 95.12 180 TRP A C 1
ATOM 1336 O O . TRP A 1 180 ? 3.939 12.278 -5.943 1.00 95.12 180 TRP A O 1
ATOM 1346 N N . ALA A 1 181 ? 4.740 10.285 -6.593 1.00 93.44 181 ALA A N 1
ATOM 1347 C CA . ALA A 1 181 ? 6.128 10.562 -6.269 1.00 93.44 181 ALA A CA 1
ATOM 1348 C C . ALA A 1 181 ? 7.083 9.710 -7.108 1.00 93.44 181 ALA A C 1
ATOM 1350 O O . ALA A 1 181 ? 6.705 8.676 -7.666 1.00 93.44 181 ALA A O 1
ATOM 1351 N N . ALA A 1 182 ? 8.343 10.138 -7.132 1.00 93.06 182 ALA A N 1
ATOM 1352 C CA . ALA A 1 182 ? 9.471 9.349 -7.597 1.00 93.06 182 ALA A CA 1
ATOM 1353 C C . ALA A 1 182 ? 10.478 9.195 -6.452 1.00 93.06 182 ALA A C 1
ATOM 1355 O O . ALA A 1 182 ? 10.935 10.191 -5.889 1.00 93.06 182 ALA A O 1
ATOM 1356 N N . VAL A 1 183 ? 10.809 7.951 -6.122 1.00 91.44 183 VAL A N 1
ATOM 1357 C CA . VAL A 1 183 ? 11.731 7.569 -5.053 1.00 91.44 183 VAL A CA 1
ATOM 1358 C C . VAL A 1 183 ? 12.887 6.784 -5.661 1.00 91.44 183 VAL A C 1
ATOM 1360 O O . VAL A 1 183 ? 12.711 5.986 -6.586 1.00 91.44 183 VAL A O 1
ATOM 1363 N N . ALA A 1 184 ? 14.091 7.000 -5.137 1.00 88.56 184 ALA A N 1
ATOM 1364 C CA . ALA A 1 184 ? 15.253 6.247 -5.576 1.00 88.56 184 ALA A CA 1
ATOM 1365 C C . ALA A 1 184 ? 15.135 4.775 -5.152 1.00 88.56 184 ALA A C 1
ATOM 1367 O O . ALA A 1 184 ? 14.775 4.465 -4.014 1.00 88.56 184 ALA A O 1
ATOM 1368 N N . LYS A 1 185 ? 15.502 3.854 -6.050 1.00 87.56 185 LYS A N 1
ATOM 1369 C CA . LYS A 1 185 ? 15.684 2.444 -5.675 1.00 87.56 185 LYS A CA 1
ATOM 1370 C C . LYS A 1 185 ? 16.699 2.332 -4.521 1.00 87.56 185 LYS A C 1
ATOM 1372 O O . LYS A 1 185 ? 17.674 3.088 -4.489 1.00 87.56 185 LYS A O 1
ATOM 1377 N N . PRO A 1 186 ? 16.540 1.351 -3.616 1.00 77.81 186 PRO A N 1
ATOM 1378 C CA . PRO A 1 186 ? 17.527 1.043 -2.591 1.00 77.81 186 PRO A CA 1
ATOM 1379 C C . PRO A 1 186 ? 18.758 0.415 -3.257 1.00 77.81 186 PRO A C 1
ATOM 1381 O O . PRO A 1 186 ? 18.897 -0.801 -3.366 1.00 77.81 186 PRO A O 1
ATOM 1384 N N . SER A 1 187 ? 19.646 1.257 -3.776 1.00 64.88 187 SER A N 1
ATOM 1385 C CA . SER A 1 187 ? 20.905 0.848 -4.394 1.00 64.88 187 SER A CA 1
ATOM 1386 C C . SER A 1 187 ? 22.044 0.992 -3.392 1.00 64.88 187 SER A C 1
ATOM 1388 O O . SER A 1 187 ? 22.441 2.100 -3.046 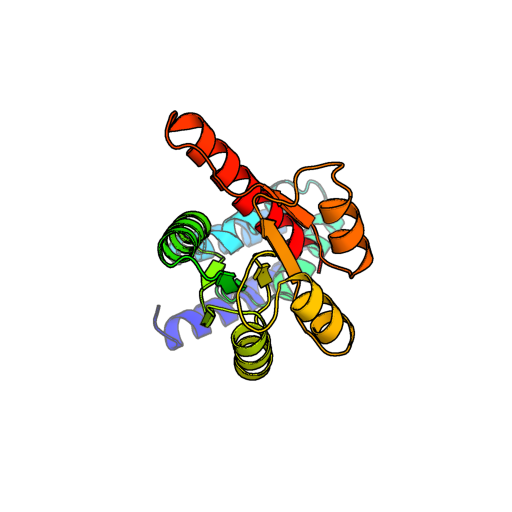1.00 64.88 187 SER A O 1
ATOM 1390 N N . GLY A 1 188 ? 22.596 -0.137 -2.944 1.00 52.75 188 GLY A N 1
ATOM 1391 C CA . GLY A 1 188 ? 23.732 -0.145 -2.031 1.00 52.75 188 GLY A CA 1
ATOM 1392 C C . GLY A 1 188 ? 24.383 -1.516 -1.903 1.00 52.75 188 GLY A C 1
ATOM 1393 O O . GLY A 1 188 ? 24.185 -2.205 -0.913 1.00 52.75 188 GLY A O 1
ATOM 1394 N N . ALA A 1 189 ? 25.248 -1.877 -2.852 1.00 42.94 189 ALA A N 1
ATOM 1395 C CA . ALA A 1 189 ? 26.178 -3.004 -2.713 1.00 42.94 189 ALA A CA 1
ATOM 1396 C C . ALA A 1 189 ? 27.296 -2.755 -1.664 1.00 42.94 189 ALA A C 1
ATOM 1398 O O . ALA A 1 189 ? 28.279 -3.491 -1.639 1.00 42.94 189 ALA A O 1
ATOM 1399 N N . LEU A 1 190 ? 27.197 -1.709 -0.824 1.00 48.31 190 LEU A N 1
ATOM 1400 C CA . LEU A 1 190 ? 28.288 -1.253 0.052 1.00 48.31 190 LEU A CA 1
ATOM 1401 C C . LEU A 1 190 ? 27.873 -0.752 1.455 1.00 48.31 190 LEU A C 1
ATOM 1403 O O . LEU A 1 190 ? 28.766 -0.505 2.260 1.00 48.31 190 LEU A O 1
ATOM 1407 N N . SER A 1 191 ? 26.583 -0.624 1.806 1.00 57.34 191 SER A N 1
ATOM 1408 C CA . SER A 1 191 ? 26.189 -0.348 3.204 1.00 57.34 191 SER A CA 1
ATOM 1409 C C . SER A 1 191 ? 24.741 -0.772 3.518 1.00 57.34 191 SER A C 1
ATOM 1411 O O . SER A 1 191 ? 23.828 -0.316 2.823 1.00 57.34 191 SER A O 1
ATOM 1413 N N . PRO A 1 192 ? 24.511 -1.585 4.570 1.00 62.72 192 PRO A N 1
ATOM 1414 C CA . PRO A 1 192 ? 23.179 -1.910 5.094 1.00 62.72 192 PRO A CA 1
ATOM 1415 C C . PRO A 1 192 ? 22.335 -0.673 5.434 1.00 62.72 192 PRO A C 1
ATOM 1417 O O . PRO A 1 192 ? 21.136 -0.658 5.162 1.00 62.72 192 PRO A O 1
ATOM 1420 N N . ASP A 1 193 ? 22.973 0.393 5.929 1.00 64.06 193 ASP A N 1
ATOM 1421 C CA . ASP A 1 193 ? 22.291 1.617 6.370 1.00 64.06 193 ASP A CA 1
ATOM 1422 C C . ASP A 1 193 ? 21.573 2.331 5.217 1.00 64.06 193 ASP A C 1
ATOM 1424 O O . ASP A 1 193 ? 20.537 2.970 5.401 1.00 64.06 193 ASP A O 1
ATOM 1428 N N . LEU A 1 194 ? 22.124 2.254 4.001 1.00 60.62 194 LEU A N 1
ATOM 1429 C CA . LEU A 1 194 ? 21.540 2.922 2.839 1.00 60.62 194 LEU A CA 1
ATOM 1430 C C . LEU A 1 194 ? 20.297 2.177 2.340 1.00 60.62 194 LEU A C 1
ATOM 1432 O O . LEU A 1 194 ? 19.310 2.810 1.977 1.00 60.62 194 LEU A O 1
ATOM 1436 N N . ALA A 1 195 ? 20.328 0.842 2.376 1.00 65.31 195 ALA A N 1
ATOM 1437 C CA . ALA A 1 195 ? 19.179 0.013 2.027 1.00 65.31 195 ALA A CA 1
ATOM 1438 C C . ALA A 1 195 ? 18.028 0.195 3.028 1.00 65.31 195 ALA A C 1
ATOM 1440 O O . ALA A 1 195 ? 16.875 0.300 2.615 1.00 65.31 195 ALA A O 1
ATOM 1441 N N . GLU A 1 196 ? 18.339 0.299 4.323 1.00 73.56 196 GLU A N 1
ATOM 1442 C CA . GLU A 1 196 ? 17.350 0.570 5.370 1.00 73.56 196 GLU A CA 1
ATOM 1443 C C . GLU A 1 196 ? 16.707 1.954 5.198 1.00 73.56 196 GLU A C 1
ATOM 1445 O O . GLU A 1 196 ? 15.482 2.075 5.201 1.00 73.56 196 GLU A O 1
ATOM 1450 N N . ARG A 1 197 ? 17.514 2.994 4.950 1.00 74.94 197 ARG A N 1
ATOM 1451 C CA . ARG A 1 197 ? 17.017 4.360 4.719 1.00 74.94 197 ARG A CA 1
ATOM 1452 C C . ARG A 1 197 ? 16.137 4.470 3.478 1.00 74.94 197 ARG A C 1
ATOM 1454 O O . ARG A 1 197 ? 15.048 5.030 3.566 1.00 74.94 197 ARG A O 1
ATOM 1461 N N . SER A 1 198 ? 16.581 3.930 2.344 1.00 79.44 198 SER A N 1
ATOM 1462 C CA . SER A 1 198 ? 15.782 3.931 1.113 1.00 79.44 198 SER A CA 1
ATOM 1463 C C . SER A 1 198 ? 14.512 3.089 1.260 1.00 79.44 198 SER A C 1
ATOM 1465 O O . SER A 1 198 ? 13.473 3.453 0.720 1.00 79.44 198 SER A O 1
ATOM 1467 N N . GLY A 1 199 ? 14.555 1.996 2.029 1.00 85.81 199 GLY A N 1
ATOM 1468 C CA . GLY A 1 199 ? 13.360 1.215 2.339 1.00 85.81 199 GLY A CA 1
ATOM 1469 C C . GLY A 1 199 ? 12.342 1.981 3.185 1.00 85.81 199 GLY A C 1
ATOM 1470 O O . GLY A 1 199 ? 11.150 1.961 2.881 1.00 85.81 199 GLY A O 1
ATOM 1471 N N . ALA A 1 200 ? 12.810 2.706 4.204 1.00 87.44 200 ALA A N 1
ATOM 1472 C CA . ALA A 1 200 ? 11.962 3.563 5.027 1.00 87.44 200 ALA A CA 1
ATOM 1473 C C . ALA A 1 200 ? 11.324 4.703 4.216 1.00 87.44 200 ALA A C 1
ATOM 1475 O O . ALA A 1 200 ? 10.148 4.999 4.414 1.00 87.44 200 ALA A O 1
ATOM 1476 N N . GLU A 1 201 ? 12.070 5.304 3.284 1.00 90.88 201 GLU A N 1
ATOM 1477 C CA . GLU A 1 201 ? 11.560 6.341 2.379 1.00 90.88 201 GLU A CA 1
ATOM 1478 C C . GLU A 1 201 ? 10.448 5.799 1.472 1.00 90.88 201 GLU A C 1
ATOM 1480 O O . GLU A 1 201 ? 9.360 6.367 1.444 1.00 90.88 201 GLU A O 1
ATOM 1485 N N . ILE A 1 202 ? 10.664 4.651 0.818 1.00 93.31 202 ILE A N 1
ATOM 1486 C CA . ILE A 1 202 ? 9.644 4.002 -0.025 1.00 93.31 202 ILE A CA 1
ATOM 1487 C C . ILE A 1 202 ? 8.365 3.734 0.773 1.00 93.31 202 ILE A C 1
ATOM 1489 O O . ILE A 1 202 ? 7.266 4.030 0.301 1.00 93.31 202 ILE A O 1
ATOM 1493 N N . LEU A 1 203 ? 8.492 3.194 1.988 1.00 91.88 203 LEU A N 1
ATOM 1494 C CA . LEU A 1 203 ? 7.337 2.899 2.831 1.00 91.88 203 LEU A CA 1
ATOM 1495 C C . LEU A 1 203 ? 6.618 4.172 3.296 1.00 91.88 203 LEU A C 1
ATOM 1497 O O . LEU A 1 203 ? 5.390 4.202 3.322 1.00 91.88 203 LEU A O 1
ATOM 1501 N N . ALA A 1 204 ? 7.356 5.225 3.651 1.00 91.38 204 ALA A N 1
ATOM 1502 C CA . ALA A 1 204 ? 6.776 6.514 4.016 1.00 91.38 204 ALA A CA 1
ATOM 1503 C C . ALA A 1 204 ? 5.992 7.120 2.843 1.00 91.38 204 ALA A C 1
ATOM 1505 O O . ALA A 1 204 ? 4.817 7.445 3.000 1.00 91.38 204 ALA A O 1
ATOM 1506 N N . THR A 1 205 ? 6.583 7.159 1.648 1.00 94.38 205 THR A N 1
ATOM 1507 C CA . THR A 1 205 ? 5.917 7.660 0.441 1.00 94.38 205 THR A CA 1
ATOM 1508 C C . THR A 1 205 ? 4.686 6.831 0.072 1.00 94.38 205 THR A C 1
ATOM 1510 O O . THR A 1 205 ? 3.658 7.395 -0.295 1.00 94.38 205 THR A O 1
ATOM 1513 N N . ALA A 1 206 ? 4.744 5.502 0.209 1.00 94.06 206 ALA A N 1
ATOM 1514 C CA . ALA A 1 206 ? 3.588 4.636 -0.012 1.00 94.06 206 ALA A CA 1
ATOM 1515 C C . ALA A 1 206 ? 2.431 4.960 0.950 1.00 94.06 206 ALA A C 1
ATOM 1517 O O . ALA A 1 206 ? 1.275 4.975 0.533 1.00 94.06 206 ALA A O 1
ATOM 1518 N N . ARG A 1 207 ? 2.733 5.246 2.226 1.00 90.31 207 ARG A N 1
ATOM 1519 C CA . ARG A 1 207 ? 1.739 5.650 3.239 1.00 90.31 207 ARG A CA 1
ATOM 1520 C C . ARG A 1 207 ? 1.120 7.008 2.932 1.00 90.31 207 ARG A C 1
ATOM 1522 O O . ARG A 1 207 ? -0.081 7.172 3.105 1.00 90.31 207 ARG A O 1
ATOM 1529 N N . GLU A 1 208 ? 1.931 7.963 2.491 1.00 91.25 208 GLU A N 1
ATOM 1530 C CA . GLU A 1 208 ? 1.461 9.295 2.104 1.00 91.25 208 GLU A CA 1
ATOM 1531 C C . GLU A 1 208 ? 0.540 9.227 0.884 1.00 91.25 208 GLU A C 1
ATOM 1533 O O . GLU A 1 208 ? -0.530 9.828 0.905 1.00 91.25 208 GLU A O 1
ATOM 1538 N N . ALA A 1 209 ? 0.911 8.438 -0.131 1.00 90.75 209 ALA A N 1
ATOM 1539 C CA . ALA A 1 209 ? 0.128 8.284 -1.354 1.00 90.75 209 ALA A CA 1
ATOM 1540 C C . ALA A 1 209 ? -1.304 7.819 -1.065 1.00 90.75 209 ALA A C 1
ATOM 1542 O O . ALA A 1 209 ? -2.266 8.394 -1.564 1.00 90.75 209 ALA A O 1
ATOM 1543 N N . VAL A 1 210 ? -1.452 6.794 -0.227 1.00 84.56 210 VAL A N 1
ATOM 1544 C CA . VAL A 1 210 ? -2.761 6.204 0.092 1.00 84.56 210 VAL A CA 1
ATOM 1545 C C . VAL A 1 210 ? -3.530 6.946 1.185 1.00 84.56 210 VAL A C 1
ATOM 1547 O O . VAL A 1 210 ? -4.731 6.751 1.302 1.00 84.56 210 VAL A O 1
ATOM 1550 N N . GLY A 1 211 ? -2.866 7.789 1.983 1.00 72.56 211 GLY A N 1
ATOM 1551 C CA . GLY A 1 211 ? -3.514 8.625 3.000 1.00 72.56 211 GLY A CA 1
ATOM 1552 C C . GLY A 1 211 ? -4.073 9.949 2.467 1.00 72.56 211 GLY A C 1
ATOM 1553 O O . GLY A 1 211 ? -4.803 10.626 3.184 1.00 72.56 211 GLY A O 1
ATOM 1554 N N . ALA A 1 212 ? -3.719 10.334 1.239 1.00 58.44 212 ALA A N 1
ATOM 1555 C CA . ALA A 1 212 ? -4.164 11.570 0.594 1.00 58.44 212 ALA A CA 1
ATOM 1556 C C . ALA A 1 212 ? -5.347 11.383 -0.380 1.00 58.44 212 ALA A C 1
ATOM 1558 O O . ALA A 1 212 ? -5.748 12.354 -1.027 1.00 58.44 212 ALA A O 1
ATOM 1559 N N . GLY A 1 213 ? -5.844 10.149 -0.526 1.00 44.19 213 GLY A N 1
ATOM 1560 C CA . GLY A 1 213 ? -6.882 9.749 -1.484 1.00 44.19 213 GLY A CA 1
ATOM 1561 C C . GLY A 1 213 ? -8.261 9.572 -0.875 1.00 44.19 213 GLY A C 1
ATOM 1562 O O . GLY A 1 213 ? -8.340 9.265 0.333 1.00 44.19 213 GLY A O 1
#

Radius of gyration: 20.81 Å; Cα contacts (8 Å, |Δi|>4): 326; chains: 1; bounding box: 54×35×55 Å

Solvent-accessible surface area (backbone atoms only — not comparable to full-atom values): 11496 Å² total; per-residue (Å²): 134,58,72,68,60,52,50,53,49,44,54,54,49,52,52,46,42,56,52,36,59,66,41,91,45,59,73,57,30,53,54,43,49,51,50,54,47,54,54,34,58,78,66,67,37,62,73,59,47,55,56,50,54,58,46,68,69,50,92,44,64,70,62,33,31,53,47,41,48,58,55,57,73,44,65,82,55,77,71,73,53,42,28,26,32,38,27,39,55,47,69,67,56,52,54,48,52,52,54,45,43,62,76,39,81,55,47,36,80,76,47,77,21,51,21,25,60,53,30,54,54,48,41,71,76,64,62,29,50,32,32,45,31,30,48,86,36,58,100,27,27,29,66,55,34,38,59,58,36,65,75,75,58,70,54,43,37,37,34,45,20,84,76,16,37,87,90,31,72,54,24,54,51,45,44,74,49,66,32,74,46,49,37,50,46,62,78,50,102,82,41,75,68,51,35,52,51,34,39,51,49,54,48,50,53,54,51,53,52,64,69,75,108

Nearest PDB structures (foldseek):
  3t8y-assembly1_A  TM=9.191E-01  e=2.731E-10  Thermotoga maritima
  6ymz-assembly3_C  TM=8.905E-01  e=3.880E-08  Pectobacterium atrosepticum SCRI1043
  6ymz-assembly1_A  TM=8.900E-01  e=6.058E-08  Pectobacterium atrosepticum SCRI1043
  6ymz-assembly4_D  TM=8.948E-01  e=1.561E-07  Pectobacterium atrosepticum SCRI1043
  1a2o-assembly2_B  TM=8.782E-01  e=3.405E-07  Salmonella enterica subsp. enterica serovar Typhimurium